Protein AF-A0A1Y4FPU8-F1 (afdb_monomer_lite)

Structure (mmCIF, N/CA/C/O backbone):
data_AF-A0A1Y4FPU8-F1
#
_entry.id   AF-A0A1Y4FPU8-F1
#
loop_
_atom_site.group_PDB
_atom_site.id
_atom_site.type_symbol
_atom_site.label_atom_id
_atom_site.label_alt_id
_atom_site.label_comp_id
_atom_site.label_asym_id
_atom_site.label_entity_id
_atom_site.label_seq_id
_atom_site.pdbx_PDB_ins_code
_atom_site.Cartn_x
_atom_site.Cartn_y
_atom_site.Cartn_z
_atom_site.occupancy
_atom_site.B_iso_or_equiv
_atom_site.auth_seq_id
_atom_site.auth_comp_id
_atom_site.auth_asym_id
_atom_site.auth_atom_id
_atom_site.pdbx_PDB_model_num
ATOM 1 N N . MET A 1 1 ? -33.533 -26.727 -45.116 1.00 47.34 1 MET A N 1
ATOM 2 C CA . MET A 1 1 ? -34.070 -27.912 -44.413 1.00 47.34 1 MET A CA 1
ATOM 3 C C . MET A 1 1 ? -34.668 -27.411 -43.113 1.00 47.34 1 MET A C 1
ATOM 5 O O . MET A 1 1 ? -33.929 -26.999 -42.231 1.00 47.34 1 MET A O 1
ATOM 9 N N . HIS A 1 2 ? -35.992 -27.285 -43.084 1.00 46.62 2 HIS A N 1
ATOM 10 C CA . HIS A 1 2 ? -36.748 -26.792 -41.937 1.00 46.62 2 HIS A CA 1
ATOM 11 C C . HIS A 1 2 ? -37.108 -27.982 -41.053 1.00 46.62 2 HIS A C 1
ATOM 13 O O . HIS A 1 2 ? -37.735 -28.910 -41.555 1.00 46.62 2 HIS A O 1
ATOM 19 N N . ASN A 1 3 ? -36.743 -27.934 -39.772 1.00 53.09 3 ASN A N 1
ATOM 20 C CA . ASN A 1 3 ? -37.296 -28.844 -38.776 1.00 53.09 3 ASN A CA 1
ATOM 21 C C . ASN A 1 3 ? -38.165 -28.047 -37.808 1.00 53.09 3 ASN A C 1
ATOM 23 O O . ASN A 1 3 ? -37.727 -27.083 -37.183 1.00 53.09 3 ASN A O 1
ATOM 27 N N . THR A 1 4 ? -39.411 -28.485 -37.737 1.00 55.41 4 THR A N 1
ATOM 28 C CA . THR A 1 4 ? -40.523 -27.920 -36.983 1.00 55.41 4 THR A CA 1
ATOM 29 C C . THR A 1 4 ? -41.019 -28.991 -36.004 1.00 55.41 4 THR A C 1
ATOM 31 O O . THR A 1 4 ? -40.894 -30.174 -36.313 1.00 55.41 4 THR A O 1
ATOM 34 N N . ILE A 1 5 ? -41.681 -28.543 -34.923 1.00 58.19 5 ILE A N 1
ATOM 35 C CA . ILE A 1 5 ? -42.642 -29.256 -34.036 1.00 58.19 5 ILE A CA 1
ATOM 36 C C . ILE A 1 5 ? -42.029 -29.716 -32.690 1.00 58.19 5 ILE A C 1
ATOM 38 O O . ILE A 1 5 ? -41.195 -30.611 -32.657 1.00 58.19 5 ILE A O 1
ATOM 42 N N . LEU A 1 6 ? -42.224 -28.971 -31.583 1.00 42.41 6 LEU A N 1
ATOM 43 C CA . LEU A 1 6 ? -43.431 -28.785 -30.725 1.00 42.41 6 LEU A CA 1
ATOM 44 C C . LEU A 1 6 ? -43.523 -29.921 -29.677 1.00 42.41 6 LEU A C 1
ATOM 46 O O . LEU A 1 6 ? -43.792 -31.060 -30.022 1.00 42.41 6 LEU A O 1
ATOM 50 N N . SER A 1 7 ? -43.040 -29.681 -28.453 1.00 49.12 7 SER A N 1
ATOM 51 C CA . SER A 1 7 ? -43.791 -29.277 -27.240 1.00 49.12 7 SER A CA 1
ATOM 52 C C . SER A 1 7 ? -44.542 -30.426 -26.557 1.00 49.12 7 SER A C 1
ATOM 54 O O . SER A 1 7 ? -45.463 -30.975 -27.146 1.00 49.12 7 SER A O 1
ATOM 56 N N . PHE A 1 8 ? -44.168 -30.775 -25.318 1.00 50.41 8 PHE A N 1
ATOM 57 C CA . PHE A 1 8 ? -44.871 -30.428 -24.063 1.00 50.41 8 PHE A CA 1
ATOM 58 C C . PHE A 1 8 ? -44.427 -31.355 -22.908 1.00 50.41 8 PHE A C 1
ATOM 60 O O . PHE A 1 8 ? -44.047 -32.496 -23.152 1.00 50.41 8 PHE A O 1
ATOM 67 N N . LEU A 1 9 ? -44.658 -30.891 -21.664 1.00 45.69 9 LEU A N 1
ATOM 68 C CA . LEU A 1 9 ? -44.931 -31.706 -20.455 1.00 45.69 9 LEU A CA 1
ATOM 69 C C . LEU A 1 9 ? -43.673 -32.251 -19.720 1.00 45.69 9 LEU A C 1
ATOM 71 O O . LEU A 1 9 ? -42.805 -32.834 -20.343 1.00 45.69 9 LEU A O 1
ATOM 75 N N . MET A 1 10 ? -43.463 -32.148 -18.402 1.00 52.16 10 MET A N 1
ATOM 76 C CA . MET A 1 10 ? -44.286 -31.730 -17.265 1.00 52.16 10 MET A CA 1
ATOM 77 C C . MET A 1 10 ? -43.395 -31.307 -16.084 1.00 52.16 10 MET A C 1
ATOM 79 O O . MET A 1 10 ? -42.249 -31.726 -15.947 1.00 52.16 10 MET A O 1
ATOM 83 N N . LEU A 1 11 ? -44.007 -30.500 -15.228 1.00 54.62 11 LEU A N 1
ATOM 84 C CA . LEU A 1 11 ? -43.613 -30.035 -13.904 1.00 54.62 11 LEU A CA 1
ATOM 85 C C . LEU A 1 11 ? -43.084 -31.167 -12.991 1.00 54.62 11 LEU A C 1
ATOM 87 O O . LEU A 1 11 ? -43.791 -32.147 -12.763 1.00 54.62 11 LEU A O 1
ATOM 91 N N . LEU A 1 12 ? -41.908 -30.989 -12.380 1.00 56.59 12 LEU A N 1
ATOM 92 C CA . LEU A 1 12 ? -41.524 -31.723 -11.170 1.00 56.59 12 LEU A CA 1
ATOM 93 C C . LEU A 1 12 ? -41.302 -30.737 -10.019 1.00 56.59 12 LEU A C 1
ATOM 95 O O . LEU A 1 12 ? -40.381 -29.924 -10.014 1.00 56.59 12 LEU A O 1
ATOM 99 N N . LEU A 1 13 ? -42.256 -30.823 -9.094 1.00 57.19 13 LEU A N 1
ATOM 100 C CA . LEU A 1 13 ? -42.315 -30.290 -7.739 1.00 57.19 13 LEU A CA 1
ATOM 101 C C . LEU A 1 13 ? -40.948 -30.224 -7.029 1.00 57.19 13 LEU A C 1
ATOM 103 O O . LEU A 1 13 ? -40.235 -31.219 -6.927 1.00 57.19 13 LEU A O 1
ATOM 107 N N . MET A 1 14 ? -40.674 -29.062 -6.428 1.00 49.56 14 MET A N 1
ATOM 108 C CA . MET A 1 14 ? -39.769 -28.905 -5.278 1.00 49.56 14 MET A CA 1
ATOM 109 C C . MET A 1 14 ? -40.221 -29.830 -4.131 1.00 49.56 14 MET A C 1
ATOM 111 O O . MET A 1 14 ? -41.426 -30.052 -3.981 1.00 49.56 14 MET A O 1
ATOM 115 N N . PRO A 1 15 ? -39.306 -30.341 -3.289 1.00 51.84 15 PRO A N 1
ATOM 116 C CA . PRO A 1 15 ? -39.011 -29.635 -2.031 1.00 51.84 15 PRO A CA 1
ATOM 117 C C . PRO A 1 15 ? -37.527 -29.806 -1.605 1.00 51.84 15 PRO A C 1
ATOM 119 O O . PRO A 1 15 ? -36.797 -30.605 -2.172 1.00 51.84 15 PRO A O 1
ATOM 122 N N . LEU A 1 16 ? -36.940 -29.085 -0.653 1.00 55.31 16 LEU A N 1
ATOM 123 C CA . LEU A 1 16 ? -37.406 -28.799 0.697 1.00 55.31 16 LEU A CA 1
ATOM 124 C C . LEU A 1 16 ? -36.537 -27.638 1.215 1.00 55.31 16 LEU A C 1
ATOM 126 O O . LEU A 1 16 ? -35.315 -27.763 1.310 1.00 55.31 16 LEU A O 1
ATOM 130 N N . SER A 1 17 ? -37.137 -26.495 1.540 1.00 58.31 17 SER A N 1
ATOM 131 C CA . SER A 1 17 ? -36.437 -25.486 2.334 1.00 58.31 17 SER A CA 1
ATOM 132 C C . SER A 1 17 ? -36.134 -26.102 3.697 1.00 58.31 17 SER A C 1
ATOM 134 O O . SER A 1 17 ? -37.047 -26.370 4.476 1.00 58.31 17 SER A O 1
ATOM 136 N N . ALA A 1 18 ? -34.858 -26.348 3.982 1.00 58.41 18 ALA A N 1
ATOM 137 C CA . ALA A 1 18 ? -34.415 -26.699 5.319 1.00 58.41 18 ALA A CA 1
ATOM 138 C C . ALA A 1 18 ? -34.625 -25.481 6.233 1.00 58.41 18 ALA A C 1
ATOM 140 O O . ALA A 1 18 ? -33.815 -24.557 6.271 1.00 58.41 18 ALA A O 1
ATOM 141 N N . SER A 1 19 ? -35.751 -25.460 6.943 1.00 59.69 19 SER A N 1
ATOM 142 C CA . SER A 1 19 ? -35.950 -24.600 8.104 1.00 59.69 19 SER A CA 1
ATOM 143 C C . SER A 1 19 ? -35.296 -25.289 9.299 1.00 59.69 19 SER A C 1
ATOM 145 O O . SER A 1 19 ? -35.738 -26.353 9.729 1.00 59.69 19 SER A O 1
ATOM 147 N N . ALA A 1 20 ? -34.211 -24.716 9.814 1.00 53.81 20 ALA A N 1
ATOM 148 C CA . ALA A 1 20 ? -33.649 -25.140 11.086 1.00 53.81 20 ALA A CA 1
ATOM 149 C C . ALA A 1 20 ? -34.612 -24.728 12.212 1.00 53.81 20 ALA A C 1
ATOM 151 O O . ALA A 1 20 ? -34.817 -23.541 12.466 1.00 53.81 20 ALA A O 1
ATOM 152 N N . GLN A 1 21 ? -35.210 -25.713 12.880 1.00 53.34 21 GLN A N 1
ATOM 153 C CA . GLN A 1 21 ? -35.994 -25.513 14.094 1.00 53.34 21 GLN A CA 1
ATOM 154 C C . GLN A 1 21 ? -35.035 -25.340 15.278 1.00 53.34 21 GLN A C 1
ATOM 156 O O . GLN A 1 21 ? -34.392 -26.294 15.714 1.00 53.34 21 GLN A O 1
ATOM 161 N N . PHE A 1 22 ? -34.927 -24.123 15.810 1.00 41.47 22 PHE A N 1
ATOM 162 C CA . PHE A 1 22 ? -34.308 -23.906 17.115 1.00 41.47 22 PHE A CA 1
ATOM 163 C C . PHE A 1 22 ? -35.307 -24.291 18.208 1.00 41.47 22 PHE A C 1
ATOM 165 O O . PHE A 1 22 ? -36.289 -23.587 18.435 1.00 41.47 22 PHE A O 1
ATOM 172 N N . TYR A 1 23 ? -35.035 -25.385 18.916 1.00 39.47 23 TYR A N 1
ATOM 173 C CA . TYR A 1 23 ? -35.667 -25.667 20.202 1.00 39.47 23 TYR A CA 1
ATOM 174 C C . TYR A 1 23 ? -34.877 -24.946 21.296 1.00 39.47 23 TYR A C 1
ATOM 176 O O . TYR A 1 23 ? -33.931 -25.492 21.859 1.00 39.47 23 TYR A O 1
ATOM 184 N N . THR A 1 24 ? -35.249 -23.704 21.602 1.00 47.34 24 THR A N 1
ATOM 185 C CA . THR A 1 24 ? -34.894 -23.094 22.890 1.00 47.34 24 THR A CA 1
ATOM 186 C C . THR A 1 24 ? -36.061 -23.256 23.844 1.00 47.34 24 THR A C 1
ATOM 188 O O . THR A 1 24 ? -37.132 -22.685 23.659 1.00 47.34 24 THR A O 1
ATOM 191 N N . ILE A 1 25 ? -35.804 -24.087 24.847 1.00 48.09 25 ILE A N 1
ATOM 192 C CA . ILE A 1 25 ? -36.624 -24.377 26.014 1.00 48.09 25 ILE A CA 1
ATOM 193 C C . ILE A 1 25 ? -37.139 -23.077 26.640 1.00 48.09 25 ILE A C 1
ATOM 195 O O . ILE A 1 25 ? -36.368 -22.182 26.987 1.00 48.09 25 ILE A O 1
ATOM 199 N N . THR A 1 26 ? -38.454 -23.009 26.822 1.00 40.94 26 THR A N 1
ATOM 200 C CA . THR A 1 26 ? -39.131 -22.061 27.701 1.00 40.94 26 THR A CA 1
ATOM 201 C C . THR A 1 26 ? -38.742 -22.344 29.152 1.00 40.94 26 THR A C 1
ATOM 203 O O . THR A 1 26 ? -39.153 -23.353 29.724 1.00 40.94 26 THR A O 1
ATOM 206 N N . LYS A 1 27 ? -37.999 -21.429 29.775 1.00 42.56 27 LYS A N 1
ATOM 207 C CA . LYS A 1 27 ? -38.231 -21.099 31.181 1.00 42.56 27 LYS A CA 1
ATOM 208 C C . LYS A 1 27 ? -38.630 -19.635 31.246 1.00 42.56 27 LYS A C 1
ATOM 210 O O . LYS A 1 27 ? -37.876 -18.764 30.821 1.00 42.56 27 LYS A O 1
ATOM 215 N N . GLU A 1 28 ? -39.852 -19.412 31.707 1.00 48.03 28 GLU A N 1
ATOM 216 C CA . GLU A 1 28 ? -40.399 -18.099 32.002 1.00 48.03 28 GLU A CA 1
ATOM 217 C C . GLU A 1 28 ? -39.516 -17.360 33.011 1.00 48.03 28 GLU A C 1
ATOM 219 O O . GLU A 1 28 ? -39.222 -17.874 34.089 1.00 48.03 28 GLU A O 1
ATOM 224 N N . SER A 1 29 ? -39.143 -16.134 32.659 1.00 43.78 29 SER A N 1
ATOM 225 C CA . SER A 1 29 ? -38.995 -15.035 33.609 1.00 43.78 29 SER A CA 1
ATOM 226 C C . SER A 1 29 ? -39.110 -13.719 32.832 1.00 43.78 29 SER A C 1
ATOM 228 O O . SER A 1 29 ? -38.168 -13.288 32.173 1.00 43.78 29 SER A O 1
ATOM 230 N N . GLU A 1 30 ? -40.328 -13.180 32.846 1.00 36.50 30 GLU A N 1
ATOM 231 C CA . GLU A 1 30 ? -40.688 -11.755 32.897 1.00 36.50 30 GLU A CA 1
ATOM 232 C C . GLU A 1 30 ? -39.970 -10.750 31.960 1.00 36.50 30 G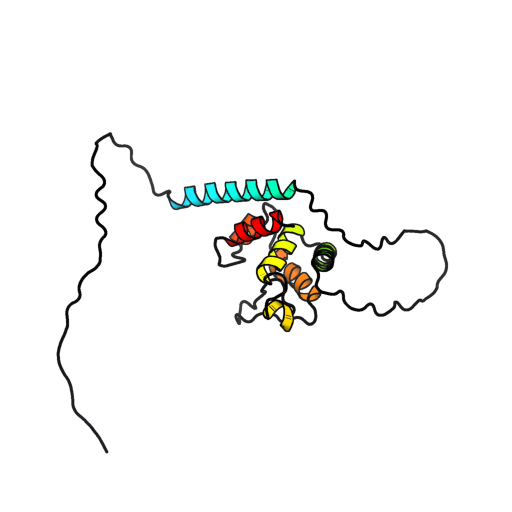LU A C 1
ATOM 234 O O . GLU A 1 30 ? -38.861 -10.282 32.192 1.00 36.50 30 GLU A O 1
ATOM 239 N N . LEU A 1 31 ? -40.703 -10.390 30.896 1.00 44.78 31 LEU A N 1
ATOM 240 C CA . LEU A 1 31 ? -40.937 -9.049 30.323 1.00 44.78 31 LEU A CA 1
ATOM 241 C C . LEU A 1 31 ? -39.967 -7.896 30.674 1.00 44.78 31 LEU A C 1
ATOM 243 O O . LEU A 1 31 ? -40.044 -7.404 31.789 1.00 44.78 31 LEU A O 1
ATOM 247 N N . ILE A 1 32 ? -39.268 -7.329 29.667 1.00 44.88 32 ILE A N 1
ATOM 248 C CA . ILE A 1 32 ? -39.198 -5.874 29.327 1.00 44.88 32 ILE A CA 1
ATOM 249 C C . ILE A 1 32 ? -38.860 -5.732 27.812 1.00 44.88 32 ILE A C 1
ATOM 251 O O . ILE A 1 32 ? -38.004 -6.469 27.315 1.00 44.88 32 ILE A O 1
ATOM 255 N N . PRO A 1 33 ? -39.505 -4.822 27.042 1.00 53.16 33 PRO A N 1
ATOM 256 C CA . PRO A 1 33 ? -39.366 -4.723 25.585 1.00 53.16 33 PRO A CA 1
ATOM 257 C C . PRO A 1 33 ? -38.174 -3.847 25.164 1.00 53.16 33 PRO A C 1
ATOM 259 O O . PRO A 1 33 ? -37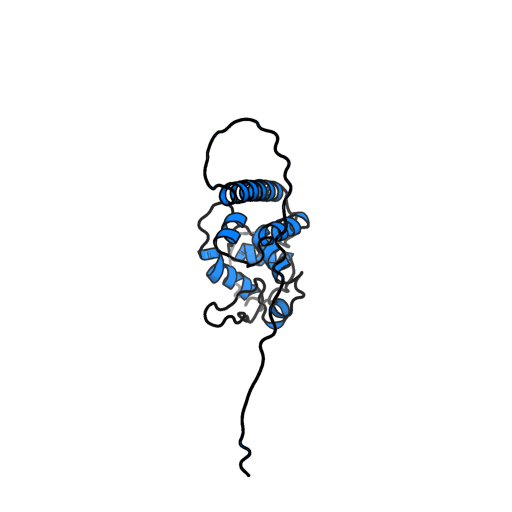.847 -2.870 25.835 1.00 53.16 33 PRO A O 1
ATOM 262 N N . GLY A 1 34 ? -37.549 -4.120 24.012 1.00 32.56 34 GLY A N 1
ATOM 263 C CA . GLY A 1 34 ? -36.560 -3.176 23.484 1.00 32.56 34 GLY A CA 1
ATOM 264 C C . GLY A 1 34 ? -35.732 -3.620 22.284 1.00 32.56 34 GLY A C 1
ATOM 265 O O . GLY A 1 34 ? -34.678 -4.220 22.443 1.00 32.56 34 GLY A O 1
ATOM 266 N N . SER A 1 35 ? -36.174 -3.167 21.110 1.00 44.12 35 SER A N 1
ATOM 267 C CA . SER A 1 35 ? -35.369 -2.418 20.133 1.00 44.12 35 SER A CA 1
ATOM 268 C C . SER A 1 35 ? -34.150 -3.087 19.469 1.00 44.12 35 SER A C 1
ATOM 270 O O . SER A 1 35 ? -33.180 -3.515 20.098 1.00 44.12 35 SER A O 1
ATOM 272 N N . GLY A 1 36 ? -34.176 -3.099 18.133 1.00 48.59 36 GLY A N 1
ATOM 273 C CA . GLY A 1 36 ? -33.102 -3.580 17.270 1.00 48.59 36 GLY A CA 1
ATOM 274 C C . GLY A 1 36 ? -31.762 -2.907 17.566 1.00 48.59 36 GLY A C 1
ATOM 275 O O . GLY A 1 36 ? -31.610 -1.710 17.380 1.00 48.59 36 GLY A O 1
ATOM 276 N N . ASN A 1 37 ? -30.781 -3.691 18.024 1.00 42.72 37 ASN A N 1
ATOM 277 C CA . ASN A 1 37 ? -29.444 -3.184 18.361 1.00 42.72 37 ASN A CA 1
ATOM 278 C C . ASN A 1 37 ? -28.314 -4.220 18.206 1.00 42.72 37 ASN A C 1
ATOM 280 O O . ASN A 1 37 ? -27.226 -4.047 18.757 1.00 42.72 37 ASN A O 1
ATOM 284 N N . ARG A 1 38 ? -28.520 -5.313 17.454 1.00 44.00 38 ARG A N 1
ATOM 285 C CA . ARG A 1 38 ? -27.464 -6.335 17.286 1.00 44.00 38 ARG A CA 1
ATOM 286 C C . ARG A 1 38 ? -26.295 -5.867 16.412 1.00 44.00 38 ARG A C 1
ATOM 288 O O . ARG A 1 38 ? -25.177 -6.292 16.657 1.00 44.00 38 ARG A O 1
ATOM 295 N N . MET A 1 39 ? -26.515 -4.957 15.460 1.00 39.22 39 MET A N 1
ATOM 296 C CA . MET A 1 39 ? -25.441 -4.482 14.573 1.00 39.22 39 MET A CA 1
ATOM 297 C C . MET A 1 39 ? -24.537 -3.434 15.249 1.00 39.22 39 MET A C 1
ATOM 299 O O . MET A 1 39 ? -23.318 -3.495 15.129 1.00 39.22 39 MET A O 1
ATOM 303 N N . MET A 1 40 ? -25.128 -2.518 16.026 1.00 42.44 40 MET A N 1
ATOM 304 C CA . MET A 1 40 ? -24.428 -1.375 16.628 1.00 42.44 40 MET A CA 1
ATOM 305 C C . MET A 1 40 ? -23.506 -1.775 17.795 1.00 42.44 40 MET A C 1
ATOM 307 O O . MET A 1 40 ? -22.436 -1.189 17.967 1.00 42.44 40 MET A O 1
ATOM 311 N N . LYS A 1 41 ? -23.868 -2.821 18.557 1.00 50.69 41 LYS A N 1
ATOM 312 C CA . LYS A 1 41 ? -23.025 -3.368 19.639 1.00 50.69 41 LYS A CA 1
ATOM 313 C C . LYS A 1 41 ? -21.775 -4.081 19.111 1.00 50.69 41 LYS A C 1
ATOM 315 O O . LYS A 1 41 ? -20.703 -3.928 19.692 1.00 50.69 41 LYS A O 1
ATOM 320 N N . THR A 1 42 ? -21.899 -4.819 18.007 1.00 60.00 42 THR A N 1
ATOM 321 C CA . THR A 1 42 ? -20.775 -5.545 17.393 1.00 60.00 42 THR A CA 1
ATOM 322 C C . THR A 1 42 ? -19.737 -4.578 16.829 1.00 60.00 42 THR A C 1
ATOM 324 O O . THR A 1 42 ? -18.558 -4.707 17.145 1.00 60.00 42 THR A O 1
ATOM 327 N N . THR A 1 43 ? -20.173 -3.539 16.106 1.00 62.81 43 THR A N 1
ATOM 328 C CA . THR A 1 43 ? -19.264 -2.509 15.577 1.00 62.81 43 THR A CA 1
ATOM 329 C C . THR A 1 43 ? -18.557 -1.712 16.672 1.00 62.81 43 THR A C 1
ATOM 331 O O . THR A 1 43 ? -17.396 -1.356 16.503 1.00 62.81 43 THR A O 1
ATOM 334 N N . GLY A 1 44 ? -19.222 -1.437 17.803 1.00 68.44 44 GLY A N 1
ATOM 335 C CA . GLY A 1 44 ? -18.605 -0.728 18.932 1.00 68.44 44 GLY A CA 1
ATOM 336 C C . GLY A 1 44 ? -17.442 -1.517 19.538 1.00 68.44 44 GLY A C 1
ATOM 337 O O . GLY A 1 44 ? -16.315 -1.031 19.564 1.00 68.44 44 GLY A O 1
ATOM 338 N N . LYS A 1 45 ? -17.694 -2.779 19.907 1.00 76.06 45 LYS A N 1
ATOM 339 C CA . LYS A 1 45 ? -16.685 -3.668 20.507 1.00 76.06 45 LYS A CA 1
ATOM 340 C C . LYS A 1 45 ? -15.475 -3.899 19.593 1.00 76.06 45 LYS A C 1
ATOM 342 O O . LYS A 1 45 ? -14.338 -3.964 20.059 1.00 76.06 45 LYS A O 1
ATOM 347 N N . GLU A 1 46 ? -15.707 -4.028 18.291 1.00 75.44 46 GLU A N 1
ATOM 348 C CA . GLU A 1 46 ? -14.639 -4.217 17.309 1.00 75.44 46 GLU A CA 1
ATOM 349 C C . GLU A 1 46 ? -13.779 -2.954 17.133 1.00 75.44 46 GLU A C 1
ATOM 351 O O . GLU A 1 46 ? -12.550 -3.039 17.118 1.00 75.44 46 GLU A O 1
ATOM 356 N N . ASN A 1 47 ? -14.400 -1.769 17.090 1.00 79.56 47 ASN A N 1
ATOM 357 C CA . ASN A 1 47 ? -13.667 -0.503 17.030 1.00 79.56 47 ASN A CA 1
ATOM 358 C C . ASN A 1 47 ? -12.806 -0.286 18.282 1.00 79.56 47 ASN A C 1
ATOM 360 O O . ASN A 1 47 ? -11.664 0.162 18.167 1.00 79.56 47 ASN A O 1
ATOM 364 N N . ASP A 1 48 ? -13.322 -0.644 19.461 1.00 78.25 48 ASP A N 1
ATOM 365 C CA . ASP A 1 48 ? -12.574 -0.589 20.721 1.00 78.25 48 ASP A CA 1
ATOM 366 C C . ASP A 1 48 ? -11.362 -1.529 20.693 1.00 78.25 48 ASP A C 1
ATOM 368 O O . ASP A 1 48 ? -10.263 -1.152 21.099 1.00 78.25 48 ASP A O 1
ATOM 372 N N . THR A 1 49 ? -11.531 -2.728 20.130 1.00 79.12 49 THR A N 1
ATOM 373 C CA . THR A 1 49 ? -10.445 -3.707 19.963 1.00 79.12 49 THR A CA 1
ATOM 374 C C . THR A 1 49 ? -9.340 -3.157 19.055 1.00 79.12 49 THR A C 1
ATOM 376 O O . THR A 1 49 ? -8.170 -3.169 19.429 1.00 79.12 49 THR A O 1
ATOM 379 N N . ILE A 1 50 ? -9.703 -2.573 17.909 1.00 79.69 50 ILE A N 1
ATOM 380 C CA . ILE A 1 50 ? -8.744 -1.962 16.971 1.00 79.69 50 ILE A CA 1
ATOM 381 C C . ILE A 1 50 ? -8.037 -0.760 17.592 1.00 79.69 50 ILE A C 1
ATOM 383 O O . ILE A 1 50 ? -6.852 -0.548 17.338 1.00 79.69 50 ILE A O 1
ATOM 387 N N . ASN A 1 51 ? -8.739 0.039 18.398 1.00 78.19 51 ASN A N 1
ATOM 388 C CA . ASN A 1 51 ? -8.132 1.153 19.122 1.00 78.19 51 ASN A CA 1
ATOM 389 C C . ASN A 1 51 ? -7.057 0.662 20.098 1.00 78.19 51 ASN A C 1
ATOM 391 O O . ASN A 1 51 ? -5.949 1.199 20.095 1.00 78.19 51 ASN A O 1
ATOM 395 N N . ASN A 1 52 ? -7.362 -0.370 20.884 1.00 77.31 52 ASN A N 1
ATOM 396 C CA . ASN A 1 52 ? -6.424 -0.939 21.849 1.00 77.31 52 ASN A CA 1
ATOM 397 C C . ASN A 1 52 ? -5.208 -1.568 21.153 1.00 77.31 52 ASN A C 1
ATOM 399 O O . ASN A 1 52 ? -4.069 -1.291 21.533 1.00 77.31 52 ASN A O 1
ATOM 403 N N . ASP A 1 53 ? -5.435 -2.341 20.088 1.00 75.06 53 ASP A N 1
ATOM 404 C CA . ASP A 1 53 ? -4.367 -2.965 19.305 1.00 75.06 53 ASP A CA 1
ATOM 405 C C . ASP A 1 53 ? -3.467 -1.922 18.626 1.00 75.06 53 ASP A C 1
ATOM 407 O O . ASP A 1 53 ? -2.240 -2.008 18.699 1.00 75.06 53 ASP A O 1
ATOM 411 N N . ALA A 1 54 ? -4.059 -0.894 18.007 1.00 70.81 54 ALA A N 1
ATOM 412 C CA . ALA A 1 54 ? -3.307 0.193 17.382 1.00 70.81 54 ALA A CA 1
ATOM 413 C C . ALA A 1 54 ? -2.450 0.958 18.401 1.00 70.81 54 ALA A C 1
ATOM 415 O O . ALA A 1 54 ? -1.327 1.362 18.089 1.00 70.81 54 ALA A O 1
ATOM 416 N N . GLN A 1 55 ? -2.971 1.156 19.614 1.00 71.62 55 GLN A N 1
ATOM 417 C CA . GLN A 1 55 ? -2.256 1.839 20.684 1.00 71.62 55 GLN A CA 1
ATOM 418 C C . GLN A 1 55 ? -1.104 0.988 21.233 1.00 71.62 55 GLN A C 1
ATOM 420 O O . GLN A 1 55 ? -0.018 1.517 21.455 1.00 71.62 55 GLN A O 1
ATOM 425 N N . SER A 1 56 ? -1.305 -0.324 21.387 1.00 68.94 56 SER A N 1
ATOM 426 C CA . SER A 1 56 ? -0.248 -1.267 21.773 1.00 68.94 56 SER A CA 1
ATOM 427 C C . SER A 1 56 ? 0.909 -1.251 20.769 1.00 68.94 56 SER A C 1
ATOM 429 O O . SER A 1 56 ? 2.054 -1.050 21.165 1.00 68.94 56 SER A O 1
ATOM 431 N N . VAL A 1 57 ? 0.612 -1.332 19.469 1.00 66.25 57 VAL A N 1
ATOM 432 C CA . VAL A 1 57 ? 1.621 -1.295 18.396 1.00 66.25 57 VAL A CA 1
ATOM 433 C C . VAL A 1 57 ? 2.355 0.049 18.323 1.00 66.25 57 VAL A C 1
ATOM 435 O O . VAL A 1 57 ? 3.536 0.105 17.985 1.00 66.25 57 VAL A O 1
ATOM 438 N N . ARG A 1 58 ? 1.680 1.166 18.628 1.00 63.31 58 ARG A N 1
ATOM 439 C CA . ARG A 1 58 ? 2.319 2.491 18.649 1.00 63.31 58 ARG A CA 1
ATOM 440 C C . ARG A 1 58 ? 3.437 2.571 19.691 1.00 63.31 58 ARG A C 1
ATOM 442 O O . ARG A 1 58 ? 4.418 3.274 19.450 1.00 63.31 58 ARG A O 1
ATOM 449 N N . ASN A 1 59 ? 3.264 1.885 20.817 1.00 57.75 59 ASN A N 1
ATOM 450 C CA . ASN A 1 59 ? 4.210 1.896 21.928 1.00 57.75 59 ASN A CA 1
ATOM 451 C C . ASN A 1 59 ? 5.416 0.975 21.678 1.00 57.75 59 ASN A C 1
ATOM 453 O O . ASN A 1 59 ? 6.470 1.203 22.270 1.00 57.75 59 ASN A O 1
ATOM 457 N N . ASP A 1 60 ? 5.297 0.009 20.762 1.00 57.34 60 ASP A N 1
ATOM 458 C CA . ASP A 1 60 ? 6.420 -0.822 20.333 1.00 57.34 60 ASP A CA 1
ATOM 459 C C . ASP A 1 60 ? 7.356 -0.042 19.392 1.00 57.34 60 ASP A C 1
ATOM 461 O O . ASP A 1 60 ? 7.005 0.443 18.299 1.00 57.34 60 ASP A O 1
ATOM 465 N N . THR A 1 61 ? 8.596 0.131 19.846 1.00 53.06 61 THR A N 1
ATOM 466 C CA . THR A 1 61 ? 9.624 0.864 19.107 1.00 53.06 61 THR A CA 1
ATOM 467 C C . THR A 1 61 ? 10.227 -0.045 18.041 1.00 53.06 61 THR A C 1
ATOM 469 O O . THR A 1 61 ? 11.212 -0.731 18.263 1.00 53.06 61 THR A O 1
ATOM 472 N N . LEU A 1 62 ? 9.619 -0.029 16.856 1.00 59.91 62 LEU A N 1
ATOM 473 C CA . LEU A 1 62 ? 10.176 -0.612 15.631 1.00 59.91 62 LEU A CA 1
ATOM 474 C C . LEU A 1 62 ? 11.599 -0.081 15.368 1.00 59.91 62 LEU A C 1
ATOM 476 O O . LEU A 1 62 ? 11.767 1.083 14.983 1.00 59.91 62 LEU A O 1
ATOM 480 N N . HIS A 1 63 ? 12.620 -0.917 15.541 1.00 59.34 63 HIS A N 1
ATOM 481 C CA . HIS A 1 63 ? 14.011 -0.572 15.244 1.00 59.34 63 HIS A CA 1
ATOM 482 C C . HIS A 1 63 ? 14.347 -0.872 13.772 1.00 59.34 63 HIS A C 1
ATOM 484 O O . HIS A 1 63 ? 15.174 -1.726 13.465 1.00 59.34 63 HIS A O 1
ATOM 490 N N . ILE A 1 64 ? 13.724 -0.155 12.827 1.00 64.81 64 ILE A N 1
ATOM 491 C CA . ILE A 1 64 ? 14.164 -0.213 11.423 1.00 64.81 64 ILE A CA 1
ATOM 492 C C . ILE A 1 64 ? 15.474 0.569 11.305 1.00 64.81 64 ILE A C 1
ATOM 494 O O . ILE A 1 64 ? 15.479 1.801 11.364 1.00 64.81 64 ILE A O 1
ATOM 498 N N . HIS A 1 65 ? 16.584 -0.144 11.099 1.00 55.50 65 HIS A N 1
ATOM 499 C CA . HIS A 1 65 ? 17.872 0.446 10.735 1.00 55.50 65 HIS A CA 1
ATOM 500 C C . HIS A 1 65 ? 17.779 1.064 9.333 1.00 55.50 65 HIS A C 1
ATOM 502 O O . HIS A 1 65 ? 18.130 0.455 8.323 1.00 55.50 65 HIS A O 1
ATOM 508 N N . VAL A 1 66 ? 17.286 2.299 9.255 1.00 52.81 66 VAL A N 1
ATOM 509 C CA . VAL A 1 66 ? 17.431 3.119 8.055 1.00 52.81 66 VAL A CA 1
ATOM 510 C C . VAL A 1 66 ? 18.881 3.584 8.020 1.00 52.81 66 VAL A C 1
ATOM 512 O O . VAL A 1 66 ? 19.343 4.257 8.941 1.00 52.81 66 VAL A O 1
ATOM 515 N N . ALA A 1 67 ? 19.610 3.231 6.961 1.00 47.12 67 ALA A N 1
ATOM 516 C CA . ALA A 1 67 ? 20.928 3.788 6.687 1.00 47.12 67 ALA A CA 1
ATOM 517 C C . ALA A 1 67 ? 20.777 5.280 6.348 1.00 47.12 67 ALA A C 1
ATOM 519 O O . ALA A 1 67 ? 20.736 5.689 5.186 1.00 47.12 67 ALA A O 1
ATOM 520 N N . THR A 1 68 ? 20.634 6.110 7.376 1.00 42.56 68 THR A N 1
ATOM 521 C CA . THR A 1 68 ? 20.561 7.556 7.230 1.00 42.56 68 THR A CA 1
ATOM 522 C C . THR A 1 68 ? 21.954 8.034 6.844 1.00 42.56 68 THR A C 1
ATOM 524 O O . THR A 1 68 ? 22.850 8.124 7.678 1.00 42.56 68 THR A O 1
ATOM 527 N N . LYS A 1 69 ? 22.174 8.335 5.560 1.00 42.31 69 LYS A N 1
ATOM 528 C CA . LYS A 1 69 ? 23.315 9.167 5.162 1.00 42.31 69 LYS A CA 1
ATOM 529 C C . LYS A 1 69 ? 23.061 10.569 5.714 1.00 42.31 69 LYS A C 1
ATOM 531 O O . LYS A 1 69 ? 22.439 11.399 5.054 1.00 42.31 69 LYS A O 1
ATOM 536 N N . GLU A 1 70 ? 23.488 10.810 6.948 1.00 40.09 70 GLU A N 1
ATOM 537 C CA . GLU A 1 70 ? 23.431 12.124 7.573 1.00 40.09 70 GLU A CA 1
ATOM 538 C C . GLU A 1 70 ? 24.255 13.118 6.745 1.00 40.09 70 GLU A C 1
ATOM 540 O O . GLU A 1 70 ? 25.483 13.045 6.667 1.00 40.09 70 GLU A O 1
ATOM 545 N N . LYS A 1 71 ? 23.583 14.083 6.110 1.00 42.22 71 LYS A N 1
ATOM 546 C CA . LYS A 1 71 ? 24.247 15.289 5.609 1.00 42.22 71 LYS A CA 1
ATOM 547 C C . LYS A 1 71 ? 24.617 16.150 6.816 1.00 42.22 71 LYS A C 1
ATOM 549 O O . LYS A 1 71 ? 23.795 16.925 7.299 1.00 42.22 71 LYS A O 1
ATOM 554 N N . LYS A 1 72 ? 25.861 16.036 7.286 1.00 39.25 72 LYS A N 1
ATOM 555 C CA . LYS A 1 72 ? 26.436 16.999 8.232 1.00 39.25 72 LYS A CA 1
ATOM 556 C C . LYS A 1 72 ? 26.435 18.395 7.603 1.00 39.25 72 LYS A C 1
ATOM 558 O O . LYS A 1 72 ? 26.989 18.613 6.527 1.00 39.25 72 LYS A O 1
ATOM 563 N N . LYS A 1 73 ? 25.784 19.336 8.285 1.00 40.09 73 LYS A N 1
ATOM 564 C CA . LYS A 1 73 ? 25.711 20.755 7.932 1.00 40.09 73 LYS A CA 1
ATOM 565 C C . LYS A 1 73 ? 26.990 21.438 8.432 1.00 40.09 73 LYS A C 1
ATOM 567 O O . LYS A 1 73 ? 27.071 21.814 9.594 1.00 40.09 73 LYS A O 1
ATOM 572 N N . GLY A 1 74 ? 27.996 21.543 7.567 1.00 36.53 74 GLY A N 1
ATOM 573 C CA . GLY A 1 74 ? 29.191 22.363 7.784 1.00 36.53 74 GLY A CA 1
ATOM 574 C C . GLY A 1 74 ? 29.082 23.667 6.997 1.00 36.53 74 GLY A C 1
ATOM 575 O O . GLY A 1 74 ? 28.860 23.647 5.789 1.00 36.53 74 GLY A O 1
ATOM 576 N N . ILE A 1 75 ? 29.187 24.795 7.692 1.00 42.56 75 ILE A N 1
ATOM 577 C CA . ILE A 1 75 ? 29.287 26.140 7.117 1.00 42.56 75 ILE A CA 1
ATOM 578 C C . ILE A 1 75 ? 30.690 26.300 6.508 1.00 42.56 75 ILE A C 1
ATOM 580 O O . ILE A 1 75 ? 31.666 26.025 7.198 1.00 42.56 75 ILE A O 1
ATOM 584 N N . GLY A 1 76 ? 30.794 26.783 5.262 1.00 37.25 76 GLY A N 1
ATOM 585 C CA . GLY A 1 76 ? 32.058 27.302 4.715 1.00 37.25 76 GLY A CA 1
ATOM 586 C C . GLY A 1 76 ? 32.359 26.979 3.247 1.00 37.25 76 GLY A C 1
ATOM 587 O O . GLY A 1 76 ? 32.975 25.970 2.953 1.00 37.25 76 GLY A O 1
ATOM 588 N N . GLN A 1 77 ? 31.962 27.906 2.373 1.00 42.50 77 GLN A N 1
ATOM 589 C CA . GLN A 1 77 ? 32.611 28.362 1.131 1.00 42.50 77 GLN A CA 1
ATOM 590 C C . GLN A 1 77 ? 33.059 27.414 -0.010 1.00 42.50 77 GLN A C 1
ATOM 592 O O . GLN A 1 77 ? 33.859 26.499 0.129 1.00 42.50 77 GLN A O 1
ATOM 597 N N . LYS A 1 78 ? 32.710 27.938 -1.195 1.00 38.38 78 LYS A N 1
ATOM 598 C CA . LYS A 1 78 ? 33.374 27.906 -2.508 1.00 38.38 78 LYS A CA 1
ATOM 599 C C . LYS A 1 78 ? 32.932 26.807 -3.474 1.00 38.38 78 LYS A C 1
ATOM 601 O O . LYS A 1 78 ? 32.973 25.616 -3.200 1.00 38.38 78 LYS A O 1
ATOM 606 N N . GLY A 1 79 ? 32.430 27.303 -4.605 1.00 48.16 79 GLY A N 1
ATOM 607 C CA . GLY A 1 79 ? 31.751 26.552 -5.639 1.00 48.16 79 GLY A CA 1
ATOM 608 C C . GLY A 1 79 ? 32.623 25.462 -6.226 1.00 48.16 79 GLY A C 1
ATOM 609 O O . GLY A 1 79 ? 33.732 25.713 -6.678 1.00 48.16 79 GLY A O 1
ATOM 610 N N . ASP A 1 80 ? 32.042 24.277 -6.273 1.00 37.44 80 ASP A N 1
ATOM 611 C CA . ASP A 1 80 ? 32.471 23.230 -7.168 1.00 37.44 80 ASP A CA 1
ATOM 612 C C . ASP A 1 80 ? 31.185 22.625 -7.723 1.00 37.44 80 ASP A C 1
ATOM 614 O O . ASP A 1 80 ? 30.393 22.002 -7.008 1.00 37.44 80 ASP A O 1
ATOM 618 N N . LYS A 1 81 ? 30.909 22.930 -8.993 1.00 52.81 81 LYS A N 1
ATOM 619 C CA . LYS A 1 81 ? 29.739 22.474 -9.748 1.00 52.81 81 LYS A CA 1
ATOM 620 C C . LYS A 1 81 ? 29.923 20.984 -10.040 1.00 52.81 81 LYS A C 1
ATOM 622 O O . LYS A 1 81 ? 30.146 20.581 -11.174 1.00 52.81 81 LYS A O 1
ATOM 627 N N . ARG A 1 82 ? 29.879 20.157 -8.995 1.00 46.00 82 ARG A N 1
ATOM 628 C CA . ARG A 1 82 ? 29.891 18.703 -9.115 1.00 46.00 82 ARG A CA 1
ATOM 629 C C . ARG A 1 82 ? 28.503 18.269 -9.542 1.00 46.00 82 ARG A C 1
ATOM 631 O O . ARG A 1 82 ? 27.587 18.171 -8.729 1.00 46.00 82 ARG A O 1
ATOM 638 N N . THR A 1 83 ? 28.367 18.046 -10.843 1.00 49.38 83 THR A N 1
ATOM 639 C CA . THR A 1 83 ? 27.313 17.236 -11.446 1.00 49.38 83 THR A CA 1
ATOM 640 C C . THR A 1 83 ? 27.114 16.001 -10.572 1.00 49.38 83 THR A C 1
ATOM 642 O O . THR A 1 83 ? 28.023 15.184 -10.421 1.00 49.38 83 THR A O 1
ATOM 645 N N . SER A 1 84 ? 25.962 15.920 -9.909 1.00 57.41 84 SER A N 1
ATOM 646 C CA . SER A 1 84 ? 25.600 14.793 -9.059 1.00 57.41 84 SER A CA 1
ATOM 647 C C . SER A 1 84 ? 25.715 13.504 -9.877 1.00 57.41 84 SER A C 1
ATOM 649 O O . SER A 1 84 ? 25.199 13.463 -10.998 1.00 57.41 84 SER A O 1
ATOM 651 N N . PRO A 1 85 ? 26.360 12.441 -9.356 1.00 50.66 85 PRO A N 1
ATOM 652 C CA . PRO A 1 85 ? 26.276 11.135 -9.987 1.00 50.66 85 PRO A CA 1
ATOM 653 C C . PRO A 1 85 ? 24.794 10.807 -10.130 1.00 50.66 85 PRO A C 1
ATOM 655 O O . PRO A 1 85 ? 24.045 10.949 -9.159 1.00 50.66 85 PRO A O 1
ATOM 658 N N . LYS A 1 86 ? 24.368 10.436 -11.339 1.00 50.38 86 LYS A N 1
ATOM 659 C CA . LYS A 1 86 ? 23.013 9.966 -11.633 1.00 50.38 86 LYS A CA 1
ATOM 660 C C . LYS A 1 86 ? 22.764 8.751 -10.736 1.00 50.38 86 LYS A C 1
ATOM 662 O O . LYS A 1 86 ? 23.188 7.645 -11.052 1.00 50.38 86 LYS A O 1
ATOM 667 N N . SER A 1 87 ? 22.214 8.987 -9.547 1.00 72.50 87 SER A N 1
ATOM 668 C CA . SER A 1 87 ? 22.042 7.956 -8.531 1.00 72.50 87 SER A CA 1
ATOM 669 C C . SER A 1 87 ? 21.056 6.940 -9.077 1.00 72.50 87 SER A C 1
ATOM 671 O O . SER A 1 87 ? 19.951 7.327 -9.463 1.00 72.50 87 SER A O 1
ATOM 673 N N . MET A 1 88 ? 21.455 5.670 -9.128 1.00 80.12 88 MET A N 1
ATOM 674 C CA . MET A 1 88 ? 20.529 4.597 -9.473 1.00 80.12 88 MET A CA 1
ATOM 675 C C . MET A 1 88 ? 19.297 4.668 -8.557 1.00 80.12 88 MET A C 1
ATOM 677 O O . MET A 1 88 ? 19.441 5.018 -7.378 1.00 80.12 88 MET A O 1
ATOM 681 N N . PRO A 1 89 ? 18.095 4.383 -9.084 1.00 85.75 89 PRO A N 1
ATOM 682 C CA . PRO A 1 89 ? 16.895 4.337 -8.264 1.00 85.75 89 PRO A CA 1
ATOM 683 C C . PRO A 1 89 ? 17.044 3.263 -7.167 1.00 85.75 89 PRO A C 1
ATOM 685 O O . PRO A 1 89 ? 17.724 2.258 -7.383 1.00 85.75 89 PRO A O 1
ATOM 688 N N . PRO A 1 90 ? 16.470 3.483 -5.970 1.00 93.62 90 PRO A N 1
ATOM 689 C CA . PRO A 1 90 ? 16.624 2.560 -4.853 1.00 93.62 90 PRO A CA 1
ATOM 690 C C . PRO A 1 90 ? 15.912 1.232 -5.126 1.00 93.62 90 PRO A C 1
ATOM 692 O O . PRO A 1 90 ? 14.788 1.210 -5.623 1.00 93.62 90 PRO A O 1
ATOM 695 N N . GLU A 1 91 ? 16.530 0.124 -4.728 1.00 96.25 91 GLU A N 1
ATOM 696 C CA . GLU A 1 91 ? 15.901 -1.197 -4.796 1.00 96.25 91 GLU A CA 1
ATOM 697 C C . GLU A 1 91 ? 14.708 -1.306 -3.838 1.00 96.25 91 GLU A C 1
ATOM 699 O O . GLU A 1 91 ? 14.690 -0.679 -2.771 1.00 96.25 91 GLU A O 1
ATOM 704 N N . LEU A 1 92 ? 13.720 -2.129 -4.197 1.00 97.19 92 LEU A N 1
ATOM 705 C CA . LEU A 1 92 ? 12.558 -2.386 -3.350 1.00 97.19 92 LEU A CA 1
ATOM 706 C C . LEU A 1 92 ? 12.949 -3.303 -2.184 1.00 97.19 92 LEU A C 1
ATOM 708 O O . LEU A 1 92 ? 13.031 -4.519 -2.324 1.00 97.19 92 LEU A O 1
ATOM 712 N N . THR A 1 93 ? 13.167 -2.700 -1.020 1.00 97.12 93 THR A N 1
ATOM 713 C CA . THR A 1 93 ? 13.425 -3.384 0.254 1.00 97.12 93 THR A CA 1
ATOM 714 C C . THR A 1 93 ? 12.606 -2.722 1.360 1.00 97.12 93 THR A C 1
ATOM 716 O O . THR A 1 93 ? 12.183 -1.574 1.210 1.00 97.12 93 THR A O 1
ATOM 719 N N . ILE A 1 94 ? 12.397 -3.404 2.493 1.00 96.69 94 ILE A N 1
ATOM 720 C CA . ILE A 1 94 ? 11.661 -2.830 3.636 1.00 96.69 94 ILE A CA 1
ATOM 721 C C . ILE A 1 94 ? 12.286 -1.498 4.108 1.00 96.69 94 ILE A C 1
ATOM 723 O O . ILE A 1 94 ? 11.543 -0.518 4.215 1.00 96.69 94 ILE A O 1
ATOM 727 N N . PRO A 1 95 ? 13.617 -1.386 4.323 1.00 96.75 95 PRO A N 1
ATOM 728 C CA . PRO A 1 95 ? 14.221 -0.122 4.748 1.00 96.75 95 PRO A CA 1
ATOM 729 C C . PRO A 1 95 ? 14.073 0.997 3.713 1.00 96.75 95 PRO A C 1
ATOM 731 O O . PRO A 1 95 ? 13.767 2.132 4.080 1.00 96.75 95 PRO A O 1
ATOM 734 N N . ASN A 1 96 ? 14.246 0.689 2.422 1.00 97.12 96 ASN A N 1
ATOM 735 C CA . ASN A 1 96 ? 14.115 1.686 1.358 1.00 97.12 96 ASN A CA 1
ATOM 736 C C . ASN A 1 96 ? 12.667 2.159 1.207 1.00 97.12 96 ASN A C 1
ATOM 738 O O . ASN A 1 96 ? 12.427 3.357 1.070 1.00 97.12 96 ASN A O 1
ATOM 742 N N . LEU A 1 97 ? 11.702 1.241 1.284 1.00 98.06 97 LEU A N 1
ATOM 743 C CA . LEU A 1 97 ? 10.283 1.569 1.241 1.00 98.06 97 LEU A CA 1
ATOM 744 C C . LEU A 1 97 ? 9.884 2.447 2.427 1.00 98.06 97 LEU A C 1
ATOM 746 O O . LEU A 1 97 ? 9.238 3.475 2.239 1.00 98.06 97 LEU A O 1
ATOM 750 N N . TYR A 1 98 ? 10.309 2.089 3.640 1.00 97.69 98 TYR A N 1
ATOM 751 C CA . TYR A 1 98 ? 10.045 2.902 4.823 1.00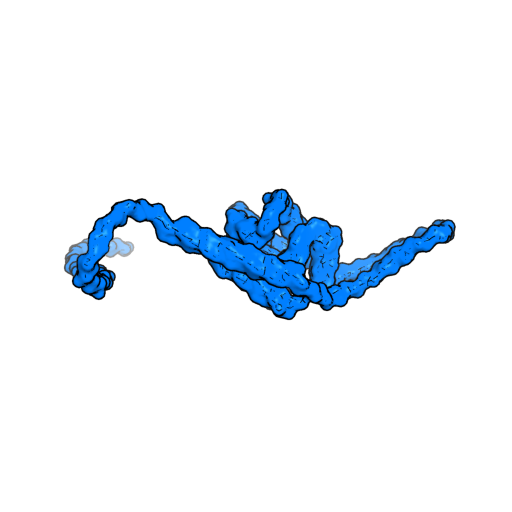 97.69 98 TYR A CA 1
ATOM 752 C C . TYR A 1 98 ? 10.650 4.307 4.693 1.00 97.69 98 TYR A C 1
ATOM 754 O O . TYR A 1 98 ? 9.974 5.303 4.958 1.00 97.69 98 TYR A O 1
ATOM 762 N N . ALA A 1 99 ? 11.894 4.407 4.213 1.00 96.69 99 ALA A N 1
ATOM 763 C CA . ALA A 1 99 ? 12.545 5.687 3.958 1.00 96.69 99 ALA A CA 1
ATOM 764 C C . ALA A 1 99 ? 11.798 6.526 2.906 1.00 96.69 99 ALA A C 1
ATOM 766 O O . ALA A 1 99 ? 11.668 7.740 3.073 1.00 96.69 99 ALA A O 1
ATOM 767 N N . GLU A 1 100 ? 11.273 5.901 1.851 1.00 97.81 100 GLU A N 1
ATOM 768 C CA . GLU A 1 100 ? 10.510 6.593 0.811 1.00 97.81 100 GLU A CA 1
ATOM 769 C C . GLU A 1 100 ? 9.139 7.064 1.319 1.00 97.81 100 GLU A C 1
ATOM 771 O O . GLU A 1 100 ? 8.740 8.198 1.057 1.00 97.81 100 GLU A O 1
ATOM 776 N N . ILE A 1 101 ? 8.439 6.249 2.115 1.00 97.88 101 ILE A N 1
ATOM 777 C CA . ILE A 1 101 ? 7.183 6.634 2.780 1.00 97.88 101 ILE A CA 1
ATOM 778 C C . ILE A 1 101 ? 7.409 7.880 3.649 1.00 97.88 101 ILE A C 1
ATOM 780 O O . ILE A 1 101 ? 6.665 8.859 3.548 1.00 97.8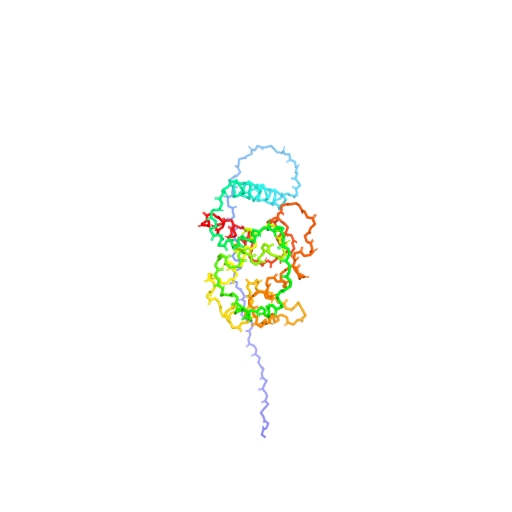8 101 ILE A O 1
ATOM 784 N N . MET A 1 102 ? 8.474 7.874 4.455 1.00 97.00 102 MET A N 1
ATOM 785 C CA . MET A 1 102 ? 8.861 9.014 5.291 1.00 97.00 102 MET A CA 1
ATOM 786 C C . MET A 1 102 ? 9.211 10.249 4.455 1.00 97.00 102 MET A C 1
ATOM 788 O O . MET A 1 102 ? 8.760 11.352 4.764 1.00 97.00 102 MET A O 1
ATOM 792 N N . ARG A 1 103 ? 9.978 10.071 3.372 1.00 96.38 103 ARG A N 1
ATOM 793 C CA . ARG A 1 103 ? 10.380 11.151 2.459 1.00 96.38 103 ARG A CA 1
ATOM 794 C C . ARG A 1 103 ? 9.181 11.854 1.825 1.00 96.38 103 ARG A C 1
ATOM 796 O O . ARG A 1 103 ? 9.217 13.070 1.663 1.00 96.38 103 ARG A O 1
ATOM 803 N N . ASN A 1 104 ? 8.125 11.110 1.503 1.00 96.25 104 ASN A N 1
ATOM 804 C CA . ASN A 1 104 ? 6.894 11.653 0.924 1.00 96.25 104 ASN A CA 1
ATOM 805 C C . ASN A 1 104 ? 5.957 12.289 1.971 1.00 96.25 104 ASN A C 1
ATOM 807 O O . ASN A 1 104 ? 4.865 12.733 1.625 1.00 96.25 104 ASN A O 1
ATOM 811 N N . GLY A 1 105 ? 6.349 12.343 3.251 1.00 95.44 105 GLY A N 1
ATOM 812 C CA . GLY A 1 105 ? 5.533 12.940 4.312 1.00 95.44 105 GLY A CA 1
ATOM 813 C C . GLY A 1 105 ? 4.248 12.160 4.599 1.00 95.44 105 GLY A C 1
ATOM 814 O O . GLY A 1 105 ? 3.265 12.731 5.080 1.00 95.44 105 GLY A O 1
ATOM 815 N N . ILE A 1 106 ? 4.240 10.859 4.293 1.00 96.62 106 ILE A N 1
ATOM 816 C CA . ILE A 1 106 ? 3.074 10.005 4.479 1.00 96.62 106 ILE A CA 1
ATOM 817 C C . ILE A 1 106 ? 2.820 9.804 5.978 1.00 96.62 106 ILE A C 1
ATOM 819 O O . ILE A 1 106 ? 3.696 9.415 6.751 1.00 96.62 106 ILE A O 1
ATOM 823 N N . ARG A 1 107 ? 1.582 10.059 6.403 1.00 95.94 107 ARG A N 1
ATOM 824 C CA . ARG A 1 107 ? 1.136 9.882 7.790 1.00 95.94 107 ARG A CA 1
ATOM 825 C C . ARG A 1 107 ? 1.070 8.400 8.155 1.00 95.94 107 ARG A C 1
ATOM 827 O O . ARG A 1 107 ? 0.720 7.571 7.324 1.00 95.94 107 ARG A O 1
ATOM 834 N N . HIS A 1 108 ? 1.342 8.085 9.421 1.00 95.69 108 HIS A N 1
ATOM 835 C CA . HIS A 1 108 ? 1.339 6.709 9.945 1.00 95.69 108 HIS A CA 1
ATOM 836 C C . HIS A 1 108 ? 2.222 5.744 9.128 1.00 95.69 108 HIS A C 1
ATOM 838 O O . HIS A 1 108 ? 1.751 4.707 8.663 1.00 95.69 108 HIS A O 1
ATOM 844 N N . PRO A 1 109 ? 3.518 6.065 8.966 1.00 96.12 109 PRO A N 1
ATOM 845 C CA . PRO A 1 109 ? 4.423 5.384 8.039 1.00 96.12 109 PRO A CA 1
ATOM 846 C C . PRO A 1 109 ? 4.571 3.883 8.318 1.00 96.12 109 PRO A C 1
ATOM 848 O O . PRO A 1 109 ? 4.632 3.101 7.376 1.00 96.12 109 PRO A O 1
ATOM 851 N N . LYS A 1 110 ? 4.558 3.460 9.593 1.00 95.81 110 LYS A N 1
ATOM 852 C CA . LYS A 1 110 ? 4.584 2.036 9.971 1.00 95.81 110 LYS A CA 1
ATOM 853 C C . LYS A 1 110 ? 3.353 1.290 9.448 1.00 95.81 110 LYS A C 1
ATOM 855 O O . LYS A 1 110 ? 3.484 0.209 8.890 1.00 95.81 110 LYS A O 1
ATOM 860 N N . ILE A 1 111 ? 2.166 1.890 9.586 1.00 96.62 111 ILE A N 1
ATOM 861 C CA . ILE A 1 111 ? 0.922 1.288 9.094 1.00 96.62 111 ILE A CA 1
ATOM 862 C C . ILE A 1 111 ? 0.965 1.187 7.571 1.00 96.62 111 ILE A C 1
ATOM 864 O O . ILE A 1 111 ? 0.688 0.126 7.030 1.00 96.62 111 ILE A O 1
ATOM 868 N N . VAL A 1 112 ? 1.379 2.251 6.880 1.00 97.94 112 VAL A N 1
ATOM 869 C CA . VAL A 1 112 ? 1.468 2.246 5.411 1.00 97.94 112 VAL A CA 1
ATOM 870 C C . VAL A 1 112 ? 2.519 1.251 4.904 1.00 97.94 112 VAL A C 1
ATOM 872 O O . VAL A 1 112 ? 2.303 0.600 3.885 1.00 97.94 112 VAL A O 1
ATOM 875 N N . LEU A 1 113 ? 3.622 1.065 5.632 1.00 98.25 113 LEU A N 1
ATOM 876 C CA . LEU A 1 113 ? 4.589 0.005 5.349 1.00 98.25 113 LEU A CA 1
ATOM 877 C C . LEU A 1 113 ? 3.947 -1.384 5.475 1.00 98.25 113 LEU A C 1
ATOM 879 O O . LEU A 1 113 ? 4.083 -2.199 4.566 1.00 98.25 113 LEU A O 1
ATOM 883 N N . ALA A 1 114 ? 3.217 -1.638 6.563 1.00 97.81 114 ALA A N 1
ATOM 884 C CA . ALA A 1 114 ? 2.510 -2.900 6.763 1.00 97.81 114 ALA A CA 1
ATOM 885 C C . ALA A 1 114 ? 1.449 -3.149 5.678 1.00 97.81 114 ALA A C 1
ATOM 887 O O . ALA A 1 114 ? 1.337 -4.274 5.197 1.00 97.81 114 ALA A O 1
ATOM 888 N N . GLN A 1 115 ? 0.737 -2.105 5.230 1.00 98.06 115 GLN A N 1
ATOM 889 C CA . GLN A 1 115 ? -0.165 -2.188 4.077 1.00 98.06 115 GLN A CA 1
ATOM 890 C C . GLN A 1 115 ? 0.585 -2.660 2.832 1.00 98.06 115 GLN A C 1
ATOM 892 O O . GLN A 1 115 ? 0.189 -3.643 2.227 1.00 98.06 115 GLN A O 1
ATOM 897 N N . ALA A 1 116 ? 1.700 -2.020 2.475 1.00 98.31 116 ALA A N 1
ATOM 898 C CA . ALA A 1 116 ? 2.465 -2.421 1.297 1.00 98.31 116 ALA A CA 1
ATOM 899 C C . ALA A 1 116 ? 2.980 -3.869 1.390 1.00 98.31 116 ALA A C 1
ATOM 901 O O . ALA A 1 116 ? 2.950 -4.601 0.406 1.00 98.31 116 ALA A O 1
ATOM 902 N N . ILE A 1 117 ? 3.433 -4.318 2.563 1.00 98.38 117 ILE A N 1
ATOM 903 C CA . ILE A 1 117 ? 3.872 -5.710 2.759 1.00 98.38 117 ILE A CA 1
ATOM 904 C C . ILE A 1 117 ? 2.703 -6.684 2.570 1.00 98.38 117 ILE A C 1
ATOM 906 O O . ILE A 1 117 ? 2.864 -7.697 1.886 1.00 98.38 117 ILE A O 1
ATOM 910 N N . LEU A 1 118 ? 1.537 -6.361 3.135 1.00 98.12 118 LEU A N 1
ATOM 911 C CA . LEU A 1 118 ? 0.323 -7.166 3.026 1.00 98.12 118 LEU A CA 1
ATOM 912 C C . LEU A 1 118 ? -0.173 -7.247 1.573 1.00 98.12 118 LEU A C 1
ATOM 914 O O . LEU A 1 118 ? -0.311 -8.342 1.037 1.00 98.12 118 LEU A O 1
ATOM 918 N N . GLU A 1 119 ? -0.360 -6.101 0.916 1.00 98.12 119 GLU A N 1
ATOM 919 C CA . GLU A 1 119 ? -0.866 -5.981 -0.464 1.00 98.12 119 GLU A CA 1
ATOM 920 C C . GLU A 1 119 ? 0.031 -6.684 -1.491 1.00 98.12 119 GLU A C 1
ATOM 922 O O . GLU A 1 119 ? -0.421 -7.215 -2.507 1.00 98.12 119 GLU A O 1
ATOM 927 N N . THR A 1 120 ? 1.338 -6.693 -1.241 1.00 97.88 120 THR A N 1
ATOM 928 C CA . THR A 1 120 ? 2.309 -7.290 -2.162 1.00 97.88 120 THR A CA 1
ATOM 929 C C . THR A 1 120 ? 2.638 -8.743 -1.846 1.00 97.88 120 THR A C 1
ATOM 931 O O . THR A 1 120 ? 3.363 -9.368 -2.624 1.00 97.88 120 THR A O 1
ATOM 934 N N . GLY A 1 121 ? 2.155 -9.281 -0.721 1.00 97.12 121 GLY A N 1
ATOM 935 C CA . GLY A 1 121 ? 2.583 -10.580 -0.212 1.00 97.12 121 GLY A CA 1
ATOM 936 C C . GLY A 1 121 ? 4.104 -10.638 -0.068 1.00 97.12 121 GLY A C 1
ATOM 937 O O . GLY A 1 121 ? 4.750 -11.451 -0.724 1.00 97.12 121 GLY A O 1
ATOM 938 N N . TRP A 1 122 ? 4.689 -9.731 0.719 1.00 97.62 122 TRP A N 1
ATOM 939 C CA . TRP A 1 122 ? 6.147 -9.621 0.893 1.00 97.62 122 TRP A CA 1
ATOM 940 C C . TRP A 1 122 ? 6.911 -9.380 -0.426 1.00 97.62 122 TRP A C 1
ATOM 942 O O . TRP A 1 122 ? 7.919 -10.025 -0.711 1.00 97.62 122 TRP A O 1
ATOM 952 N N . PHE A 1 123 ? 6.426 -8.444 -1.251 1.00 97.88 123 PHE A N 1
ATOM 953 C CA . PHE A 1 123 ? 7.010 -8.062 -2.551 1.00 97.88 123 PHE A CA 1
ATOM 954 C C . PHE A 1 123 ? 7.068 -9.194 -3.594 1.00 97.88 123 PHE A C 1
ATOM 956 O O . PHE A 1 123 ? 7.856 -9.157 -4.550 1.00 97.88 123 PHE A O 1
ATOM 963 N N . THR A 1 124 ? 6.231 -10.221 -3.439 1.00 97.56 124 THR A N 1
ATOM 964 C CA . THR A 1 124 ? 6.198 -11.366 -4.360 1.00 97.56 124 THR A CA 1
ATOM 965 C C . THR A 1 124 ? 5.124 -11.255 -5.434 1.00 97.56 124 THR A C 1
ATOM 967 O O . THR A 1 124 ? 5.269 -11.871 -6.492 1.00 97.56 124 THR A O 1
ATOM 970 N N . SER A 1 125 ? 4.082 -10.447 -5.211 1.00 97.56 125 SER A N 1
ATOM 971 C CA . SER A 1 125 ? 2.924 -10.411 -6.102 1.00 97.56 125 SER A CA 1
ATOM 972 C C . SER A 1 125 ? 3.275 -9.924 -7.520 1.00 97.56 125 SER A C 1
ATOM 974 O O . SER A 1 125 ? 4.101 -9.019 -7.692 1.00 97.56 125 SER A O 1
ATOM 976 N N . PRO A 1 126 ? 2.619 -10.458 -8.569 1.00 97.62 126 PRO A N 1
ATOM 977 C CA . PRO A 1 126 ? 2.828 -9.991 -9.940 1.00 97.62 126 PRO A CA 1
ATOM 978 C C . PRO A 1 126 ? 2.484 -8.510 -10.138 1.00 97.62 126 PRO A C 1
ATOM 980 O O . PRO A 1 126 ? 3.153 -7.818 -10.899 1.00 97.62 126 PRO A O 1
ATOM 983 N N . VAL A 1 127 ? 1.465 -8.000 -9.438 1.00 97.38 127 VAL A N 1
ATOM 984 C CA . VAL A 1 127 ? 1.085 -6.576 -9.482 1.00 97.38 127 VAL A CA 1
ATOM 985 C C . VAL A 1 127 ? 2.207 -5.703 -8.910 1.00 97.38 127 VAL A C 1
ATOM 987 O O . VAL A 1 127 ? 2.553 -4.681 -9.499 1.00 97.38 127 VAL A O 1
ATOM 990 N N . CYS A 1 128 ? 2.849 -6.142 -7.828 1.00 97.69 128 CYS A N 1
ATOM 991 C CA . CYS A 1 128 ? 4.030 -5.480 -7.289 1.00 97.69 128 CYS A CA 1
ATOM 992 C C . CYS A 1 128 ? 5.198 -5.512 -8.282 1.00 97.69 128 CYS A C 1
ATOM 994 O O . CYS A 1 128 ? 5.775 -4.474 -8.587 1.00 97.69 128 CYS A O 1
ATOM 996 N N . ARG A 1 129 ? 5.551 -6.695 -8.796 1.00 97.19 129 ARG A N 1
ATOM 997 C CA . ARG A 1 129 ? 6.779 -6.893 -9.584 1.00 97.19 129 ARG A CA 1
ATOM 998 C C . ARG A 1 129 ? 6.703 -6.331 -10.998 1.00 97.19 129 ARG A C 1
ATOM 1000 O O . ARG A 1 129 ? 7.667 -5.742 -11.463 1.00 97.19 129 ARG A O 1
ATOM 1007 N N . ASN A 1 130 ? 5.564 -6.496 -11.663 1.00 97.62 130 ASN A N 1
ATOM 1008 C CA . ASN A 1 130 ? 5.431 -6.167 -13.083 1.00 97.62 130 ASN A CA 1
ATOM 1009 C C . ASN A 1 130 ? 4.836 -4.773 -13.302 1.00 97.62 130 ASN A C 1
ATOM 1011 O O . ASN A 1 130 ? 5.101 -4.151 -14.323 1.00 97.62 130 ASN A O 1
ATOM 1015 N N . LYS A 1 131 ? 4.012 -4.290 -12.361 1.00 98.00 131 LYS A N 1
ATOM 1016 C CA . LYS A 1 131 ? 3.343 -2.978 -12.450 1.00 98.00 131 LYS A CA 1
ATOM 1017 C C . LYS A 1 131 ? 3.902 -1.957 -11.465 1.00 98.00 131 LYS A C 1
ATOM 1019 O O . LYS A 1 131 ? 3.425 -0.825 -11.440 1.00 98.00 131 LYS A O 1
ATOM 1024 N N . HIS A 1 132 ? 4.860 -2.362 -10.628 1.00 98.31 132 HIS A N 1
ATOM 1025 C CA . HIS A 1 132 ? 5.456 -1.534 -9.580 1.00 98.31 132 HIS A CA 1
ATOM 1026 C C . HIS A 1 132 ? 4.421 -0.910 -8.634 1.00 98.31 132 HIS A C 1
ATOM 1028 O O . HIS A 1 132 ? 4.624 0.186 -8.117 1.00 98.31 132 HIS A O 1
ATOM 1034 N N . ASN A 1 133 ? 3.295 -1.596 -8.418 1.00 98.44 133 ASN A N 1
ATOM 1035 C CA . ASN A 1 133 ? 2.162 -1.101 -7.646 1.00 98.44 133 ASN A CA 1
ATOM 1036 C C . ASN A 1 133 ? 2.120 -1.793 -6.280 1.00 98.44 133 ASN A C 1
ATOM 1038 O O . ASN A 1 133 ? 1.714 -2.949 -6.168 1.00 98.44 133 ASN A O 1
ATOM 1042 N N . LEU A 1 134 ? 2.568 -1.073 -5.251 1.00 98.50 134 LEU A N 1
ATOM 1043 C CA . LEU A 1 134 ? 2.741 -1.603 -3.896 1.00 98.50 134 LEU A CA 1
ATOM 1044 C C . LEU A 1 134 ? 1.451 -1.616 -3.073 1.00 98.50 134 LEU A C 1
ATOM 1046 O O . LEU A 1 134 ? 1.394 -2.277 -2.047 1.00 98.50 134 LEU A O 1
ATOM 1050 N N . PHE A 1 135 ? 0.440 -0.858 -3.493 1.00 98.25 135 PHE A N 1
ATOM 1051 C CA . PHE A 1 135 ? -0.765 -0.602 -2.696 1.00 98.25 135 PHE A CA 1
ATOM 1052 C C . PHE A 1 135 ? -2.038 -1.106 -3.378 1.00 98.25 135 PHE A C 1
ATOM 1054 O O . PHE A 1 135 ? -3.129 -0.664 -3.034 1.00 98.25 135 PHE A O 1
ATOM 1061 N N . GLY A 1 136 ? -1.903 -1.948 -4.409 1.00 96.75 136 GLY A N 1
ATOM 1062 C CA . GLY A 1 136 ? -3.047 -2.482 -5.146 1.00 96.75 136 GLY A CA 1
ATOM 1063 C C . GLY A 1 136 ? -3.921 -1.400 -5.791 1.00 96.75 136 GLY A C 1
ATOM 1064 O O . GLY A 1 136 ? -5.109 -1.616 -6.000 1.00 96.75 136 GLY A O 1
ATOM 1065 N N . LEU A 1 137 ? -3.367 -0.222 -6.110 1.00 97.00 137 LEU A N 1
ATOM 1066 C CA . LEU A 1 137 ? -4.169 0.919 -6.560 1.00 97.00 137 LEU A CA 1
ATOM 1067 C C . LEU A 1 137 ? -4.833 0.606 -7.904 1.00 97.00 137 LEU A C 1
ATOM 1069 O O . LEU A 1 137 ? -4.141 0.322 -8.886 1.00 97.00 137 LEU A O 1
ATOM 1073 N N . THR A 1 138 ? -6.156 0.731 -7.967 1.00 96.62 138 THR A N 1
ATOM 1074 C CA . THR A 1 138 ? -6.950 0.543 -9.186 1.00 96.62 138 THR A CA 1
ATOM 1075 C C . THR A 1 138 ? -7.558 1.855 -9.661 1.00 96.62 138 THR A C 1
ATOM 1077 O O . THR A 1 138 ? -7.798 2.788 -8.891 1.00 96.62 138 THR A O 1
ATOM 1080 N N . ASN A 1 139 ? -7.801 1.952 -10.966 1.00 93.69 139 ASN A N 1
ATOM 1081 C CA . ASN A 1 139 ? -8.582 3.033 -11.538 1.00 93.69 139 ASN A CA 1
ATOM 1082 C C . ASN A 1 139 ? -10.076 2.758 -11.283 1.00 93.69 139 ASN A C 1
ATOM 1084 O O . ASN A 1 139 ? -10.603 1.805 -11.856 1.00 93.69 139 ASN A O 1
ATOM 1088 N N . PRO A 1 140 ? -10.793 3.605 -10.521 1.00 89.25 140 PRO A N 1
ATOM 1089 C CA . PRO A 1 140 ? -12.189 3.341 -10.167 1.00 89.25 140 PRO A CA 1
ATOM 1090 C C . PRO A 1 140 ? -13.144 3.268 -11.363 1.00 89.25 140 PRO A C 1
ATOM 1092 O O . PRO A 1 140 ? -14.208 2.673 -11.259 1.00 89.25 140 PRO A O 1
ATOM 1095 N N . ARG A 1 1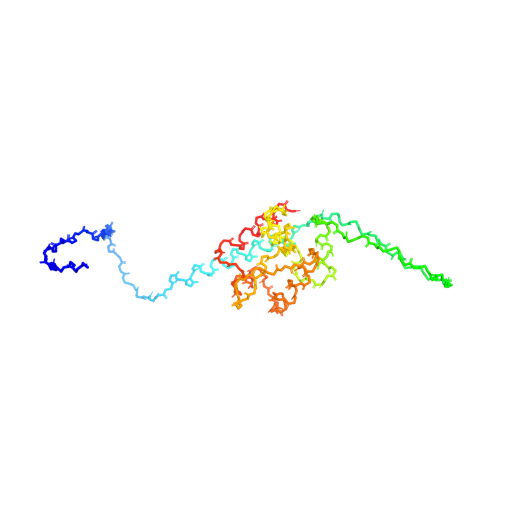41 ? -12.791 3.883 -12.502 1.00 93.69 141 ARG A N 1
ATOM 1096 C CA . ARG A 1 141 ? -13.633 3.869 -13.709 1.00 93.69 141 ARG A CA 1
ATOM 1097 C C . ARG A 1 141 ? -13.478 2.586 -14.516 1.00 93.69 141 ARG A C 1
ATOM 1099 O O . ARG A 1 141 ? -14.423 2.174 -15.173 1.00 93.69 141 ARG A O 1
ATOM 1106 N N . THR A 1 142 ? -12.281 2.000 -14.527 1.00 95.75 142 THR A N 1
ATOM 1107 C CA . THR A 1 142 ? -11.959 0.851 -15.393 1.00 95.75 142 THR A CA 1
ATOM 1108 C C . THR A 1 142 ? -11.715 -0.442 -14.623 1.00 95.75 142 THR A C 1
ATOM 1110 O O . THR A 1 142 ? -11.599 -1.491 -15.247 1.00 95.75 142 THR A O 1
ATOM 1113 N N . GLY A 1 143 ? -11.554 -0.376 -13.298 1.00 94.31 143 GLY A N 1
ATOM 1114 C CA . GLY A 1 143 ? -11.169 -1.499 -12.439 1.00 94.31 143 GLY A CA 1
ATOM 1115 C C . GLY A 1 143 ? -9.725 -1.981 -12.629 1.00 94.31 143 GLY A C 1
ATOM 1116 O O . GLY A 1 143 ? -9.268 -2.858 -11.906 1.00 94.31 143 GLY A O 1
ATOM 1117 N N . LYS A 1 144 ? -8.973 -1.419 -13.585 1.00 96.44 144 LYS A N 1
ATOM 1118 C CA . LYS A 1 144 ? -7.607 -1.864 -13.888 1.00 96.44 144 LYS A CA 1
ATOM 1119 C C . LYS A 1 144 ? -6.612 -1.324 -12.866 1.00 96.44 144 LYS A C 1
ATOM 1121 O O . LYS A 1 144 ? -6.695 -0.158 -12.478 1.00 96.44 144 LYS A O 1
ATOM 1126 N N . TYR A 1 145 ? -5.630 -2.143 -12.496 1.00 97.50 145 TYR A N 1
ATOM 1127 C CA . TYR A 1 145 ? -4.484 -1.695 -11.705 1.00 97.50 145 TYR A CA 1
ATOM 1128 C C . TYR A 1 145 ? -3.721 -0.577 -12.414 1.00 97.50 145 TYR A C 1
ATOM 1130 O O . TYR A 1 145 ? -3.477 -0.661 -13.619 1.00 97.50 145 TYR A O 1
ATOM 1138 N N . PHE A 1 146 ? -3.307 0.432 -11.648 1.00 97.38 146 PHE A N 1
ATOM 1139 C CA . PHE A 1 146 ? -2.295 1.377 -12.101 1.00 97.38 146 PHE A CA 1
ATOM 1140 C C . PHE A 1 146 ? -0.959 0.663 -12.309 1.00 97.38 146 PHE A C 1
ATOM 1142 O O . PHE A 1 146 ? -0.632 -0.288 -11.590 1.00 97.38 146 PHE A O 1
ATOM 1149 N N . GLU A 1 147 ? -0.207 1.154 -13.288 1.00 98.12 147 GLU A N 1
ATOM 1150 C CA . GLU A 1 147 ? 1.141 0.711 -13.622 1.00 98.12 147 GLU A CA 1
ATOM 1151 C C . GLU A 1 147 ? 2.074 1.907 -13.489 1.00 98.12 147 GLU A C 1
ATOM 1153 O O . GLU A 1 147 ? 1.739 3.014 -13.918 1.00 98.12 147 GLU A O 1
ATOM 1158 N N . PHE A 1 148 ? 3.213 1.682 -12.851 1.00 97.81 148 PHE A N 1
ATOM 1159 C CA . PHE A 1 148 ? 4.202 2.705 -12.552 1.00 97.81 148 PHE A CA 1
ATOM 1160 C C . PHE A 1 148 ? 5.543 2.336 -13.181 1.00 97.81 148 PHE A C 1
ATOM 1162 O O . PHE A 1 148 ? 5.836 1.155 -13.382 1.00 97.81 148 PHE A O 1
ATOM 1169 N N . GLY A 1 149 ? 6.374 3.337 -13.471 1.00 97.50 149 GLY A N 1
ATOM 1170 C CA . GLY A 1 149 ? 7.722 3.104 -13.993 1.00 97.50 149 GLY A CA 1
ATOM 1171 C C . GLY A 1 149 ? 8.661 2.541 -12.926 1.00 97.50 149 GLY A C 1
ATOM 1172 O O . GLY A 1 149 ? 9.534 1.731 -13.223 1.00 97.50 149 GLY A O 1
ATOM 1173 N N . HIS A 1 150 ? 8.450 2.943 -11.671 1.00 97.94 150 HIS A N 1
ATOM 1174 C CA . HIS A 1 150 ? 9.231 2.501 -10.523 1.00 97.94 150 HIS A CA 1
ATOM 1175 C C . HIS A 1 150 ? 8.372 2.470 -9.252 1.00 97.94 150 HIS A C 1
ATOM 1177 O O . HIS A 1 150 ? 7.439 3.260 -9.103 1.00 97.94 150 HIS A O 1
ATOM 1183 N N . TRP A 1 151 ? 8.698 1.597 -8.293 1.00 98.31 151 TRP A N 1
ATOM 1184 C CA . TRP A 1 151 ? 7.872 1.383 -7.093 1.00 98.31 151 TRP A CA 1
ATOM 1185 C C . TRP A 1 151 ? 7.720 2.643 -6.225 1.00 98.31 151 TRP A C 1
ATOM 1187 O O . TRP A 1 151 ? 6.707 2.822 -5.550 1.00 98.31 151 TRP A O 1
ATOM 1197 N N . THR A 1 152 ? 8.692 3.557 -6.277 1.00 97.94 152 THR A N 1
ATOM 1198 C CA . THR A 1 152 ? 8.646 4.852 -5.576 1.00 97.94 152 THR A CA 1
ATOM 1199 C C . THR A 1 152 ? 7.475 5.717 -6.052 1.00 97.94 152 THR A C 1
ATOM 1201 O O . THR A 1 152 ? 6.871 6.438 -5.262 1.00 97.94 152 THR A O 1
ATOM 1204 N N . GLU A 1 153 ? 7.091 5.617 -7.328 1.00 98.38 153 GLU A N 1
ATOM 1205 C CA . GLU A 1 153 ? 5.930 6.336 -7.866 1.00 98.38 153 GLU A CA 1
ATOM 1206 C C . GLU A 1 153 ? 4.623 5.810 -7.268 1.00 98.38 153 GLU A C 1
ATOM 1208 O O . GLU A 1 153 ? 3.705 6.592 -7.026 1.00 98.38 153 GLU A O 1
ATOM 1213 N N . SER A 1 154 ? 4.548 4.515 -6.943 1.00 98.12 154 SER A N 1
ATOM 1214 C CA . SER A 1 154 ? 3.394 3.951 -6.240 1.00 98.12 154 SER A CA 1
ATOM 1215 C C . SER A 1 154 ? 3.254 4.507 -4.820 1.00 98.12 154 SER A C 1
ATOM 1217 O O . SER A 1 154 ? 2.126 4.659 -4.350 1.00 98.12 154 SER A O 1
ATOM 1219 N N . VAL A 1 155 ? 4.361 4.851 -4.149 1.00 98.31 155 VAL A N 1
ATOM 1220 C CA . VAL A 1 155 ? 4.353 5.532 -2.837 1.00 98.31 155 VAL A CA 1
ATOM 1221 C C . VAL A 1 155 ? 3.790 6.945 -2.968 1.00 98.31 155 VAL A C 1
ATOM 1223 O O . VAL A 1 155 ? 2.868 7.318 -2.241 1.00 98.31 155 VAL A O 1
ATOM 1226 N N . MET A 1 156 ? 4.255 7.708 -3.957 1.00 97.75 156 MET A N 1
ATOM 1227 C CA . MET A 1 156 ? 3.704 9.035 -4.249 1.00 97.75 156 MET A CA 1
ATOM 1228 C C . MET A 1 156 ? 2.220 8.969 -4.666 1.00 97.75 156 MET A C 1
ATOM 1230 O O . MET A 1 156 ? 1.393 9.799 -4.270 1.00 97.75 156 MET A O 1
ATOM 1234 N N . ALA A 1 157 ? 1.840 7.944 -5.432 1.00 98.06 157 ALA A N 1
ATOM 1235 C CA . ALA A 1 157 ? 0.457 7.702 -5.822 1.00 98.06 157 ALA A CA 1
ATOM 1236 C C . ALA A 1 157 ? -0.433 7.385 -4.614 1.00 98.06 157 ALA A C 1
ATOM 1238 O O . ALA A 1 157 ? -1.560 7.875 -4.556 1.00 98.06 157 ALA A O 1
ATOM 1239 N N . TYR A 1 158 ? 0.060 6.638 -3.622 1.00 98.38 158 TYR A N 1
ATOM 1240 C CA . TYR A 1 158 ? -0.680 6.392 -2.384 1.00 98.38 158 TYR A CA 1
ATOM 1241 C C . TYR A 1 158 ? -1.027 7.699 -1.666 1.00 98.38 158 TYR A C 1
ATOM 1243 O O . TYR A 1 158 ? -2.181 7.919 -1.290 1.00 98.38 158 TYR A O 1
ATOM 1251 N N . TYR A 1 159 ? -0.061 8.612 -1.539 1.00 95.88 159 TYR A N 1
ATOM 1252 C CA . TYR A 1 159 ? -0.305 9.921 -0.934 1.00 95.88 159 TYR A CA 1
ATOM 1253 C C . TYR A 1 159 ? -1.412 10.689 -1.673 1.00 95.88 159 TYR A C 1
ATOM 1255 O O . TYR A 1 159 ? -2.415 11.094 -1.078 1.00 95.88 159 TYR A O 1
ATOM 1263 N N . THR A 1 160 ? -1.266 10.824 -2.991 1.00 96.69 160 THR A N 1
ATOM 1264 C CA . THR A 1 160 ? -2.154 11.650 -3.824 1.00 96.69 160 THR A CA 1
ATOM 1265 C C . THR A 1 160 ? -3.526 11.031 -4.094 1.00 96.69 160 THR A C 1
ATOM 1267 O O . THR A 1 160 ? -4.476 11.769 -4.342 1.00 96.69 160 THR A O 1
ATOM 1270 N N . LYS A 1 161 ? -3.667 9.699 -4.043 1.00 95.88 161 LYS A N 1
ATOM 1271 C CA . LYS A 1 161 ? -4.918 8.988 -4.381 1.00 95.88 161 LYS A CA 1
ATOM 1272 C C . LYS A 1 161 ? -5.662 8.426 -3.173 1.00 95.88 161 LYS A C 1
ATOM 1274 O O . LYS A 1 161 ? -6.881 8.273 -3.235 1.00 95.88 161 LYS A O 1
ATOM 1279 N N . VAL A 1 162 ? -4.957 8.140 -2.082 1.00 96.94 162 VAL A N 1
ATOM 1280 C CA . VAL A 1 162 ? -5.533 7.526 -0.880 1.00 96.94 162 VAL A CA 1
ATOM 1281 C C . VAL A 1 162 ? -5.413 8.481 0.300 1.00 96.94 162 VAL A C 1
ATOM 1283 O O . VAL A 1 162 ? -6.423 8.947 0.835 1.00 96.94 162 VAL A O 1
ATOM 1286 N N . GLN A 1 163 ? -4.185 8.820 0.695 1.00 96.00 163 GLN A N 1
ATOM 1287 C CA . GLN A 1 163 ? -3.954 9.481 1.976 1.00 96.00 163 GLN A CA 1
ATOM 1288 C C . GLN A 1 163 ? -4.423 10.941 2.025 1.00 96.00 163 GLN A C 1
ATOM 1290 O O . GLN A 1 163 ? -4.755 11.421 3.105 1.00 96.00 163 GLN A O 1
ATOM 1295 N N . TYR A 1 164 ? -4.561 11.634 0.892 1.00 95.31 164 TYR A N 1
ATOM 1296 C CA . TYR A 1 164 ? -5.091 13.007 0.861 1.00 95.31 164 TYR A CA 1
ATOM 1297 C C . TYR A 1 164 ? -6.491 13.150 1.511 1.00 95.31 164 TYR A C 1
ATOM 1299 O O . TYR A 1 164 ? -6.861 14.228 2.004 1.00 95.31 164 TYR A O 1
ATOM 1307 N N . LYS A 1 165 ? -7.274 12.058 1.543 1.00 95.94 165 LYS A N 1
ATOM 1308 C CA . LYS A 1 165 ? -8.595 11.990 2.191 1.00 95.94 165 LYS A CA 1
ATOM 1309 C C . LYS A 1 165 ? -8.507 11.902 3.718 1.00 95.94 165 LYS A C 1
ATOM 1311 O O . LYS A 1 165 ? -9.503 12.153 4.393 1.00 95.94 165 LYS A O 1
ATOM 1316 N N . TYR A 1 166 ? -7.352 11.548 4.278 1.00 97.00 166 TYR A N 1
ATOM 1317 C CA . TYR A 1 166 ? -7.165 11.413 5.717 1.00 97.00 166 TYR A CA 1
ATOM 1318 C C . TYR A 1 166 ? -7.064 12.783 6.391 1.00 97.00 166 TYR A C 1
ATOM 1320 O O . TYR A 1 166 ? -6.220 13.604 6.031 1.00 97.00 166 TYR A O 1
ATOM 1328 N N . LYS A 1 167 ? -7.915 13.026 7.394 1.00 95.12 167 LYS A N 1
ATOM 1329 C CA . LYS A 1 167 ? -7.990 14.308 8.120 1.00 95.12 167 LYS A CA 1
ATOM 1330 C C . LYS A 1 167 ? -7.568 14.223 9.591 1.00 95.12 167 LYS A C 1
ATOM 1332 O O . LYS A 1 167 ? -7.556 15.242 10.268 1.00 95.12 167 LYS A O 1
ATOM 1337 N N . GLY A 1 168 ? -7.174 13.045 10.078 1.00 92.94 168 GLY A N 1
ATOM 1338 C CA . GLY A 1 168 ? -6.844 12.806 11.488 1.00 92.94 168 GLY A CA 1
ATOM 1339 C C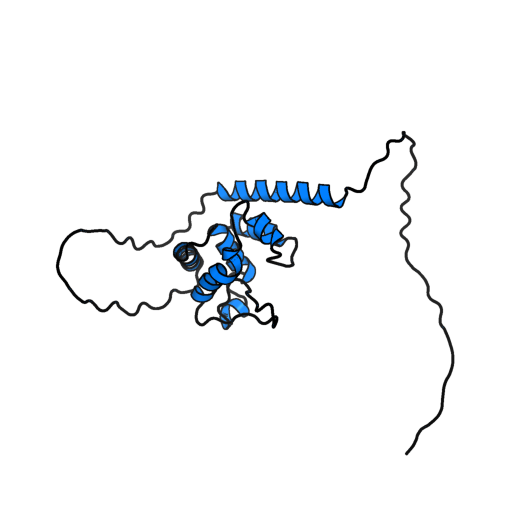 . GLY A 1 168 ? -7.662 11.664 12.099 1.00 92.94 168 GLY A C 1
ATOM 1340 O O . GLY A 1 168 ? -8.524 11.094 11.433 1.00 92.94 168 GLY A O 1
ATOM 1341 N N . GLY A 1 169 ? -7.379 11.335 13.363 1.00 92.94 169 GLY A N 1
ATOM 1342 C CA . GLY A 1 169 ? -8.031 10.248 14.106 1.00 92.94 169 GLY A CA 1
ATOM 1343 C C . GLY A 1 169 ? -7.253 8.926 14.108 1.00 92.94 169 GLY A C 1
ATOM 1344 O O . GLY A 1 169 ? -6.040 8.896 13.900 1.00 92.94 169 GLY A O 1
ATOM 1345 N N . ASN A 1 170 ? -7.952 7.820 14.375 1.00 94.50 170 ASN A N 1
ATOM 1346 C CA . ASN A 1 170 ? -7.374 6.481 14.266 1.00 94.50 170 ASN A CA 1
ATOM 1347 C C . ASN A 1 170 ? -7.263 6.090 12.783 1.00 94.50 170 ASN A C 1
ATOM 1349 O O . ASN A 1 170 ? -8.259 6.068 12.057 1.00 94.50 170 ASN A O 1
ATOM 1353 N N . TYR A 1 171 ? -6.048 5.773 12.335 1.00 94.94 171 TYR A N 1
ATOM 1354 C CA . TYR A 1 171 ? -5.779 5.477 10.929 1.00 94.94 171 TYR A CA 1
ATOM 1355 C C . TYR A 1 171 ? -6.403 4.160 10.451 1.00 94.94 171 TYR A C 1
ATOM 1357 O O . TYR A 1 171 ? -6.921 4.116 9.340 1.00 94.94 171 TYR A O 1
ATOM 1365 N N . LEU A 1 172 ? -6.416 3.111 11.280 1.00 95.38 172 LEU A N 1
ATOM 1366 C CA . LEU A 1 172 ? -7.008 1.814 10.926 1.00 95.38 172 LEU A CA 1
ATOM 1367 C C . LEU A 1 172 ? -8.530 1.915 10.797 1.00 95.38 172 LEU A C 1
ATOM 1369 O O . LEU A 1 172 ? -9.105 1.419 9.829 1.00 95.38 172 LEU A O 1
ATOM 1373 N N . LEU A 1 173 ? -9.179 2.634 11.719 1.00 95.25 173 LEU A N 1
ATOM 1374 C CA . LEU A 1 173 ? -10.613 2.920 11.612 1.00 95.25 173 LEU A CA 1
ATOM 1375 C C . LEU A 1 173 ? -10.925 3.770 10.377 1.00 95.25 173 LEU A C 1
ATOM 1377 O O . LEU A 1 173 ? -11.940 3.557 9.716 1.00 95.25 173 LEU A O 1
ATOM 1381 N N . TRP A 1 174 ? -10.047 4.716 10.032 1.00 96.50 174 TRP A N 1
ATOM 1382 C CA . TRP A 1 174 ? -10.189 5.491 8.805 1.00 96.50 174 TRP A CA 1
ATOM 1383 C C . TRP A 1 174 ? -10.067 4.619 7.547 1.00 96.50 174 TRP A C 1
ATOM 1385 O O . TRP A 1 174 ? -10.927 4.742 6.678 1.00 96.50 174 TRP A O 1
ATOM 1395 N N . LEU A 1 175 ? -9.079 3.717 7.463 1.00 96.06 175 LEU A N 1
ATOM 1396 C CA . LEU A 1 175 ? -8.918 2.779 6.337 1.00 96.06 175 LEU A CA 1
ATOM 1397 C C . LEU A 1 175 ? -10.176 1.931 6.126 1.00 96.06 175 LEU A C 1
ATOM 1399 O O . LEU A 1 175 ? -10.663 1.806 5.003 1.00 96.06 175 LEU A O 1
ATOM 1403 N N . ARG A 1 176 ? -10.741 1.414 7.220 1.00 94.38 176 ARG A N 1
ATOM 1404 C CA . ARG A 1 176 ? -12.012 0.689 7.204 1.00 94.38 176 ARG A CA 1
ATOM 1405 C C . ARG A 1 176 ? -13.160 1.566 6.710 1.00 94.38 176 ARG A C 1
ATOM 1407 O O . ARG A 1 176 ? -13.904 1.165 5.824 1.00 94.38 176 ARG A O 1
ATOM 1414 N N . LYS A 1 177 ? -13.293 2.781 7.250 1.00 95.06 177 LYS A N 1
ATOM 1415 C CA . LYS A 1 177 ? -14.375 3.713 6.899 1.00 95.06 177 LYS A CA 1
ATOM 1416 C C . LYS A 1 177 ? -14.368 4.101 5.420 1.00 95.06 177 LYS A C 1
ATOM 1418 O O . LYS A 1 177 ? -15.435 4.302 4.850 1.00 95.06 177 LYS A O 1
ATOM 1423 N N . ILE A 1 178 ? -13.192 4.246 4.809 1.00 94.69 178 ILE A N 1
ATOM 1424 C CA . ILE A 1 178 ? -13.089 4.564 3.378 1.00 94.69 178 ILE A CA 1
ATOM 1425 C C . ILE A 1 178 ? -13.250 3.336 2.473 1.00 94.69 178 ILE A C 1
ATOM 1427 O O . ILE A 1 178 ? -13.189 3.506 1.258 1.00 94.69 178 ILE A O 1
ATOM 1431 N N . GLY A 1 179 ? -13.421 2.136 3.043 1.00 94.88 179 GLY A N 1
ATOM 1432 C CA . GLY A 1 179 ? -13.501 0.886 2.291 1.00 94.88 179 GLY A CA 1
ATOM 1433 C C . GLY A 1 179 ? -12.221 0.603 1.511 1.00 94.88 179 GLY A C 1
ATOM 1434 O O . GLY A 1 179 ? -12.292 0.293 0.329 1.00 94.88 179 GLY A O 1
ATOM 1435 N N . TYR A 1 180 ? -11.051 0.796 2.137 1.00 95.75 180 TYR A N 1
ATOM 1436 C CA . TYR A 1 180 ? -9.768 0.623 1.446 1.00 95.75 180 TYR A CA 1
ATOM 1437 C C . TYR A 1 180 ? -9.610 -0.789 0.858 1.00 95.75 180 TYR A C 1
ATOM 1439 O O . TYR A 1 180 ? -9.129 -0.927 -0.262 1.00 95.75 180 TYR A O 1
ATOM 1447 N N . ALA A 1 181 ? -10.037 -1.808 1.605 1.00 95.31 181 ALA A N 1
ATOM 1448 C CA . ALA A 1 181 ? -10.073 -3.201 1.182 1.00 95.31 181 ALA A CA 1
ATOM 1449 C C . ALA A 1 181 ? -11.462 -3.791 1.456 1.00 95.31 181 ALA A C 1
ATOM 1451 O O . ALA A 1 181 ? -12.153 -3.357 2.381 1.00 95.31 181 ALA A O 1
ATOM 1452 N N . GLU A 1 182 ? -11.849 -4.783 0.657 1.00 92.25 182 GLU A N 1
ATOM 1453 C CA . GLU A 1 182 ? -13.118 -5.508 0.809 1.00 92.25 182 GLU A CA 1
ATOM 1454 C C . GLU A 1 182 ? -13.081 -6.516 1.967 1.00 92.25 182 GLU A C 1
ATOM 1456 O O . GLU A 1 182 ? -14.121 -6.823 2.547 1.00 92.25 182 GLU A O 1
ATOM 1461 N N . ASP A 1 183 ? -11.890 -7.013 2.324 1.00 93.75 183 ASP A N 1
ATOM 1462 C CA . ASP A 1 183 ? -11.716 -7.961 3.425 1.00 93.75 183 ASP A CA 1
ATOM 1463 C C . ASP A 1 183 ? -12.068 -7.301 4.775 1.00 93.75 183 ASP A C 1
ATOM 1465 O O . ASP A 1 183 ? -11.383 -6.358 5.195 1.00 93.75 183 ASP A O 1
ATOM 1469 N N . PRO A 1 184 ? -13.086 -7.798 5.507 1.00 90.56 184 PRO A N 1
ATOM 1470 C CA . PRO A 1 184 ? -13.434 -7.262 6.823 1.00 90.56 184 PRO A CA 1
ATOM 1471 C C . PRO A 1 184 ? -12.289 -7.393 7.841 1.00 90.56 184 PRO A C 1
ATOM 1473 O O . PRO A 1 184 ? -12.187 -6.578 8.760 1.00 90.56 184 PRO A O 1
ATOM 1476 N N . ASN A 1 185 ? -11.390 -8.367 7.661 1.00 94.50 185 ASN A N 1
ATOM 1477 C CA . ASN A 1 185 ? -10.253 -8.609 8.547 1.00 94.50 185 ASN A CA 1
ATOM 1478 C C . ASN A 1 185 ? -9.002 -7.808 8.171 1.00 94.50 185 ASN A C 1
ATOM 1480 O O . ASN A 1 185 ? -7.986 -7.907 8.860 1.00 94.50 185 ASN A O 1
ATOM 1484 N N . TYR A 1 186 ? -9.062 -6.964 7.140 1.00 95.81 186 TYR A N 1
ATOM 1485 C CA . TYR A 1 186 ? -7.906 -6.229 6.628 1.00 95.81 186 TYR A CA 1
ATOM 1486 C C . TYR A 1 186 ? -7.138 -5.457 7.715 1.00 95.81 186 TYR A C 1
ATOM 1488 O O . TYR A 1 186 ? -5.910 -5.517 7.797 1.00 95.81 186 TYR A O 1
ATOM 1496 N N . THR A 1 187 ? -7.847 -4.773 8.620 1.00 94.56 187 THR A N 1
ATOM 1497 C CA . THR A 1 187 ? -7.211 -4.041 9.728 1.00 94.56 187 THR A CA 1
ATOM 1498 C C . THR A 1 187 ? -6.512 -4.965 10.725 1.00 94.56 187 THR A C 1
ATOM 1500 O O . THR A 1 187 ? -5.466 -4.592 11.252 1.00 94.56 187 THR A O 1
ATOM 1503 N N . HIS A 1 188 ? -7.044 -6.168 10.963 1.00 93.94 188 HIS A N 1
ATOM 1504 C CA . HIS A 1 188 ? -6.402 -7.173 11.816 1.00 93.94 188 HIS A CA 1
ATOM 1505 C C . HIS A 1 188 ? -5.147 -7.749 11.154 1.00 93.94 188 HIS A C 1
ATOM 1507 O O . HIS A 1 188 ? -4.117 -7.876 11.815 1.00 93.94 188 HIS A O 1
ATOM 1513 N N . SER A 1 189 ? -5.189 -8.005 9.846 1.00 96.00 189 SER A N 1
ATOM 1514 C CA . SER A 1 189 ? -4.023 -8.435 9.067 1.00 96.00 189 SER A CA 1
ATOM 1515 C C . SER A 1 189 ? -2.893 -7.400 9.121 1.00 96.00 189 SER A C 1
ATOM 1517 O O . SER A 1 189 ? -1.739 -7.758 9.353 1.00 96.00 189 SER A O 1
ATOM 1519 N N . ILE A 1 190 ? -3.217 -6.103 9.022 1.00 96.00 190 ILE A N 1
ATOM 1520 C CA . ILE A 1 190 ? -2.242 -5.019 9.227 1.00 96.00 190 ILE A CA 1
ATOM 1521 C C . ILE A 1 190 ? -1.627 -5.076 10.630 1.00 96.00 190 ILE A C 1
ATOM 1523 O O . ILE A 1 190 ? -0.408 -4.990 10.760 1.00 96.00 190 ILE A O 1
ATOM 1527 N N . ILE A 1 191 ? -2.447 -5.208 11.680 1.00 93.69 191 ILE A N 1
ATOM 1528 C CA . ILE A 1 191 ? -1.963 -5.292 13.069 1.00 93.69 191 ILE A CA 1
ATOM 1529 C C . ILE A 1 191 ? -1.019 -6.488 13.236 1.00 93.69 191 ILE A C 1
ATOM 1531 O O . ILE A 1 191 ? 0.018 -6.358 13.882 1.00 93.69 191 ILE A O 1
ATOM 1535 N N . SER A 1 192 ? -1.340 -7.631 12.624 1.00 94.25 192 SER A N 1
ATOM 1536 C CA . SER A 1 192 ? -0.481 -8.816 12.651 1.00 94.25 192 SER A CA 1
ATOM 1537 C C . SER A 1 192 ? 0.888 -8.539 12.034 1.00 94.25 192 SER A C 1
ATOM 1539 O O . SER A 1 192 ? 1.897 -8.862 12.650 1.00 94.25 192 SER A O 1
ATOM 1541 N N . ILE A 1 193 ? 0.941 -7.904 10.857 1.00 93.94 193 ILE A N 1
ATOM 1542 C CA . ILE A 1 193 ? 2.213 -7.530 10.221 1.00 93.94 193 ILE A CA 1
ATOM 1543 C C . ILE A 1 193 ? 2.984 -6.535 11.090 1.00 93.94 193 ILE A C 1
ATOM 1545 O O . ILE A 1 193 ? 4.188 -6.677 11.262 1.00 93.94 193 ILE A O 1
ATOM 1549 N N . LEU A 1 194 ? 2.304 -5.554 11.684 1.00 93.00 194 LEU A N 1
ATOM 1550 C CA . LEU A 1 194 ? 2.953 -4.572 12.550 1.00 93.00 194 LEU A CA 1
ATOM 1551 C C . LEU A 1 194 ? 3.596 -5.185 13.797 1.00 93.00 194 LEU A C 1
ATOM 1553 O O . LEU A 1 194 ? 4.597 -4.653 14.253 1.00 93.00 194 LEU A O 1
ATOM 1557 N N . ARG A 1 195 ? 3.036 -6.275 14.334 1.00 91.00 195 ARG A N 1
ATOM 1558 C CA . ARG A 1 195 ? 3.616 -7.026 15.461 1.00 91.00 195 ARG A CA 1
ATOM 1559 C C . ARG A 1 195 ? 4.844 -7.856 15.070 1.00 91.00 195 ARG A C 1
ATOM 1561 O O . ARG A 1 195 ? 5.560 -8.313 15.952 1.00 91.00 195 ARG A O 1
ATOM 1568 N N . MET A 1 196 ? 5.041 -8.117 13.777 1.00 89.06 196 MET A N 1
ATOM 1569 C CA . MET A 1 196 ? 6.181 -8.885 13.259 1.00 89.06 196 MET A CA 1
ATOM 1570 C C . MET A 1 196 ? 7.372 -8.008 12.865 1.00 89.06 196 MET A C 1
ATOM 1572 O O . MET A 1 196 ? 8.485 -8.518 12.750 1.00 89.06 196 MET A O 1
ATOM 1576 N N . LEU A 1 197 ? 7.108 -6.737 12.558 1.00 85.00 197 LEU A N 1
ATOM 1577 C CA . LEU A 1 197 ? 8.113 -5.742 12.186 1.00 85.00 197 LEU A CA 1
ATOM 1578 C C . LEU A 1 197 ? 8.820 -5.185 13.428 1.00 85.00 197 LEU A C 1
ATOM 1580 O O . LEU A 1 197 ? 9.948 -4.669 13.251 1.00 85.00 197 LEU A O 1
#

Sequence (197 aa):
MHNTILSFLMLLLMPLSASAQFYTITKESELIPGSGNRMMKTTGKENDTINNDAQSVRNDTLHIHVATKEKKKGIGQKGDKRTSPKSMPPELTIPNLYAEIMRNGIRHPKIVLAQAILETGWFTSPVCRNKHNLFGLTNPRTGKYFEFGHWTESVMAYYTKVQYKYKGGNYLLWLRKIGYAEDPNYTHSIISILRML

Foldseek 3Di:
DDDDDDDDDDDDDDDDPPDDDDPDDDDDDDDDDDDDDPVVVVVVVVVVVLVVLLVVLVPDDPPLPQPPPDPPDDDDDDDDPPPPDPDDDDDDDLSVQLVLLVVLVPPPSLLVSLQLCVQCVNVPRCCCPVQLASNQDADPVPRHGHRDPHVSVNSVCCCVPPVVPDDDDDVLVVCVVVCSDPDPCSSVSSSVSSVVD

Radius of gyration: 27.68 Å; chains: 1; bounding box: 78×60×78 Å

Secondary structure (DSSP, 8-state):
-------------------------------------HHHHHHHHHHHHHHHHHHHHHHS--------------------------PPPPP--HHHHHHHHHHTT-SSHHHHHHHHHHHHTTTTSHHHHHH--TT--B-TTT-PBP--SSHHHHHHHHHHHTGGG--SS-HHHHHHHTT--S-TTHHHHHHHHHHH-

pLDDT: mean 77.04, std 22.72, range [32.56, 98.5]